Protein AF-A0A2V9LRZ8-F1 (afdb_monomer_lite)

Secondary structure (DSSP, 8-state):
-BSSSS-BGGGSPSSPPHHHHHHHHHHIIIIIIIHHHHHHHH-EEPPPBGGGTBPP-EEPPPTTTHHHHHHHHHHHHHHHHHHH-SS---HHHHHHHHHHHH-GGGG-SSTTHHHHHHHHIIIIIIHHHHHSSPPTTEEE---TTS-SEEEETTTTEEEE-TTTHHHHHHHHHHHHHHHHH-TT-HHHHHHHHHHHHTTT-SS-S-------------------------

Foldseek 3Di:
DDLFLADDPVVDDPPDDLLRLLVSVLRRCCQVFLVVLQCQAAWDWHCASVVVVGHTDTGHHNPPCLLVSLVRLQVLLLVVLQLPDPDDDDSLNSSLSSCCLLCVVQQPPDPCNVLVSCQCCVFRVVCCVPVVHGDPQEDEDCDPVNDQWHADPVSRHIYGHSNSSSVSSNVSSVVLSVCCPPPVNVSSVVSSVVCSVCVVDPDDDDPPPDPPPPDDDDDDDDDDDDDDDD

Radius of gyration: 24.36 Å; chains: 1; bounding box: 61×83×53 Å

Sequence (230 aa):
MWITWKHEDTDFVAPLTFEQKVDVFYEQTLGWQLHIADLVANGGTTFGEFKLGKDGYSVPRIRHSGFAVLHICLSYLELIGSLVTATPQSPTKTFEAGVRAVFPGLLGSSGTSGAVLRRLYDGTRCGLYHEGRTRPGVGLSQPPDRGAIAYDPRNDIIGISPERLPRVLKAHLEQFKQALLNPTNLQIRRRFERRFDSGFTREPPNKALQPSSRAPRKGKPKGRTREARG

Structure (mmCIF, N/CA/C/O backbone):
data_AF-A0A2V9LRZ8-F1
#
_entry.id   AF-A0A2V9LRZ8-F1
#
loop_
_atom_site.group_PDB
_atom_site.id
_atom_site.type_symbol
_atom_site.label_atom_id
_atom_site.label_alt_id
_atom_site.label_comp_id
_atom_site.label_asym_id
_atom_site.label_entity_id
_atom_site.label_seq_id
_atom_site.pdbx_PDB_ins_code
_atom_site.Cartn_x
_atom_site.Cartn_y
_atom_site.Cartn_z
_atom_site.occupancy
_atom_site.B_iso_or_equiv
_atom_site.auth_seq_id
_atom_site.auth_comp_id
_atom_site.auth_asym_id
_atom_site.auth_atom_id
_atom_site.pdbx_PDB_model_num
ATOM 1 N N . MET A 1 1 ? -16.853 13.926 11.192 1.00 87.19 1 MET A N 1
ATOM 2 C CA . MET A 1 1 ? -15.797 13.903 10.148 1.00 87.19 1 MET A CA 1
ATOM 3 C C . MET A 1 1 ? -15.631 12.481 9.629 1.00 87.19 1 MET A C 1
ATOM 5 O O . MET A 1 1 ? -15.620 11.568 10.441 1.00 87.19 1 MET A O 1
ATOM 9 N N . TRP A 1 2 ? -15.477 12.274 8.314 1.00 89.94 2 TRP A N 1
ATOM 10 C CA . TRP A 1 2 ? -15.153 10.945 7.775 1.00 89.94 2 TRP A CA 1
ATOM 11 C C . TRP A 1 2 ? -13.772 10.494 8.246 1.00 89.94 2 TRP A C 1
ATOM 13 O O . TRP A 1 2 ? -12.784 11.201 8.052 1.00 89.94 2 TRP A O 1
ATOM 23 N N . ILE A 1 3 ? -13.711 9.311 8.850 1.00 91.75 3 ILE A N 1
ATOM 24 C CA . ILE A 1 3 ? -12.459 8.693 9.306 1.00 91.75 3 ILE A CA 1
ATOM 25 C C . ILE A 1 3 ? -12.113 7.439 8.507 1.00 91.75 3 ILE A C 1
ATOM 27 O O . ILE A 1 3 ? -10.979 6.986 8.565 1.00 91.75 3 ILE A O 1
ATOM 31 N N . THR A 1 4 ? -13.054 6.900 7.733 1.00 93.38 4 THR A N 1
ATOM 32 C CA . THR A 1 4 ? -12.817 5.910 6.672 1.00 93.38 4 THR A CA 1
ATOM 33 C C . THR A 1 4 ? -13.777 6.203 5.509 1.00 93.38 4 THR A C 1
ATOM 35 O O . THR A 1 4 ? -14.553 7.154 5.586 1.00 93.38 4 THR A O 1
ATOM 38 N N . TRP A 1 5 ? -13.790 5.397 4.443 1.00 90.81 5 TRP A N 1
ATOM 39 C CA . TRP A 1 5 ? -14.816 5.534 3.396 1.00 90.81 5 TRP A CA 1
ATOM 40 C C . TRP A 1 5 ? -16.226 5.122 3.860 1.00 90.81 5 TRP A C 1
ATOM 42 O O . TRP A 1 5 ? -17.199 5.540 3.241 1.00 90.81 5 TRP A O 1
ATOM 52 N N . LYS A 1 6 ? -16.341 4.320 4.934 1.00 90.62 6 LYS A N 1
ATOM 53 C CA . LYS A 1 6 ? -17.623 3.810 5.458 1.00 90.62 6 LYS A CA 1
ATOM 54 C C . LYS A 1 6 ? -18.001 4.336 6.851 1.00 90.62 6 LYS A C 1
ATOM 56 O O . LYS A 1 6 ? -19.130 4.123 7.276 1.00 90.62 6 LYS A O 1
ATOM 61 N N . HIS A 1 7 ? -17.093 5.039 7.538 1.00 91.94 7 HIS A N 1
ATOM 62 C CA . HIS A 1 7 ? -17.287 5.510 8.917 1.00 91.94 7 HIS A CA 1
ATOM 63 C C . HIS A 1 7 ? -16.967 6.990 9.120 1.00 91.94 7 HIS A C 1
ATOM 65 O O . HIS A 1 7 ? -15.986 7.516 8.582 1.00 91.94 7 HIS A O 1
ATOM 71 N N . GLU A 1 8 ? -17.712 7.596 10.029 1.00 91.81 8 GLU A N 1
ATOM 72 C CA . GLU A 1 8 ? -17.468 8.888 10.651 1.00 91.81 8 GLU A CA 1
ATOM 73 C C . GLU A 1 8 ? -16.956 8.711 12.090 1.00 91.81 8 GLU A C 1
ATOM 75 O O . GLU A 1 8 ? -17.109 7.663 12.711 1.00 91.81 8 GLU A O 1
ATOM 80 N N . ASP A 1 9 ? -16.323 9.751 12.624 1.00 87.94 9 ASP A N 1
ATOM 81 C CA . ASP A 1 9 ? -15.871 9.834 14.019 1.00 87.94 9 ASP A CA 1
ATOM 82 C C . ASP A 1 9 ? -16.980 9.573 15.051 1.00 87.94 9 ASP A C 1
ATOM 84 O O . ASP A 1 9 ? -16.704 9.019 16.111 1.00 87.94 9 ASP A O 1
ATOM 88 N N . THR A 1 10 ? -18.225 9.921 14.731 1.00 91.44 10 THR A N 1
ATOM 89 C CA . THR A 1 10 ? -19.412 9.682 15.563 1.00 91.44 10 THR A CA 1
ATOM 90 C C . THR A 1 10 ? -19.875 8.225 15.594 1.00 91.44 10 THR A C 1
ATOM 92 O O . THR A 1 10 ? -20.672 7.877 16.464 1.00 91.44 10 THR A O 1
ATOM 95 N N . ASP A 1 11 ? -19.380 7.363 14.699 1.00 90.19 11 ASP A N 1
ATOM 96 C CA . ASP A 1 11 ? -19.749 5.940 14.677 1.00 90.19 11 ASP A CA 1
ATOM 97 C C . ASP A 1 11 ? -19.065 5.135 15.794 1.00 90.19 11 ASP A C 1
ATOM 99 O O . ASP A 1 11 ? -19.405 3.973 16.026 1.00 90.19 11 ASP A O 1
ATOM 103 N N . PHE A 1 12 ? -18.104 5.739 16.501 1.00 92.19 12 PHE A N 1
ATOM 104 C CA . PHE A 1 12 ? -17.358 5.084 17.565 1.00 92.19 12 PHE A CA 1
ATOM 105 C C . PHE A 1 12 ? -17.388 5.878 18.870 1.00 92.19 12 PHE A C 1
ATOM 107 O O . PHE A 1 12 ? -17.265 7.100 18.893 1.00 92.19 12 PHE A O 1
ATOM 114 N N . VAL A 1 13 ? -17.460 5.155 19.987 1.00 92.00 13 VAL A N 1
ATOM 115 C CA . VAL A 1 13 ? -17.252 5.719 21.325 1.00 92.00 13 VAL A CA 1
ATOM 116 C C . VAL A 1 13 ? -15.790 5.512 21.711 1.00 92.00 13 VAL A C 1
ATOM 118 O O . VAL A 1 13 ? -15.289 4.391 21.674 1.00 92.00 13 VAL A O 1
ATOM 121 N N . ALA A 1 14 ? -15.093 6.590 22.065 1.00 88.25 14 ALA A N 1
ATOM 122 C CA . ALA A 1 14 ? -13.694 6.520 22.473 1.00 88.25 14 ALA A CA 1
ATOM 123 C C . ALA A 1 14 ? -13.531 5.961 23.909 1.00 88.25 14 ALA A C 1
ATOM 125 O O . ALA A 1 14 ? -14.362 6.262 24.769 1.00 88.25 14 ALA A O 1
ATOM 126 N N . PRO A 1 15 ? -12.431 5.235 24.208 1.00 92.50 15 PRO A N 1
ATOM 127 C CA . PRO A 1 15 ? -11.377 4.812 23.281 1.00 92.50 15 PRO A CA 1
ATOM 128 C C . PRO A 1 15 ? -11.805 3.620 22.406 1.00 92.50 15 PRO A C 1
ATOM 130 O O . PRO A 1 15 ? -12.555 2.757 22.850 1.00 92.50 15 PRO A O 1
ATOM 133 N N . LEU A 1 16 ? -11.273 3.550 21.178 1.00 94.88 16 LEU A N 1
ATOM 134 C CA . LEU A 1 16 ? -11.529 2.423 20.273 1.00 94.88 16 LEU A CA 1
ATOM 135 C C . LEU A 1 16 ? -11.004 1.107 20.858 1.00 94.88 16 LEU A C 1
ATOM 137 O O . LEU A 1 16 ? -9.879 1.052 21.367 1.00 94.88 16 LEU A O 1
ATOM 141 N N . THR A 1 17 ? -11.771 0.029 20.691 1.00 96.38 17 THR A N 1
ATOM 142 C CA . THR A 1 17 ? -11.269 -1.333 20.911 1.00 96.38 17 THR A CA 1
ATOM 143 C C . THR A 1 17 ? -10.192 -1.680 19.883 1.00 96.38 17 THR A C 1
ATOM 145 O O . THR A 1 17 ? -10.095 -1.056 18.824 1.00 96.38 17 THR A O 1
ATOM 148 N N . PHE A 1 18 ? -9.377 -2.701 20.161 1.00 96.94 18 PHE A N 1
ATOM 149 C CA . PHE A 1 18 ? -8.352 -3.144 19.216 1.00 96.94 18 PHE A CA 1
ATOM 150 C C . PHE A 1 18 ? -8.961 -3.499 17.851 1.00 96.94 18 PHE A C 1
ATOM 152 O O . PHE A 1 18 ? -8.470 -3.062 16.814 1.00 96.94 18 PHE A O 1
ATOM 159 N N . GLU A 1 19 ? -10.064 -4.242 17.847 1.00 97.88 19 GLU A N 1
ATOM 160 C CA . GLU A 1 19 ? -10.766 -4.671 16.640 1.00 97.88 19 GLU A CA 1
ATOM 161 C C . GLU A 1 19 ? -11.304 -3.470 15.847 1.00 97.88 19 GLU A C 1
ATOM 163 O O . GLU A 1 19 ? -11.181 -3.445 14.623 1.00 97.88 19 GLU A O 1
ATOM 168 N N . GLN A 1 20 ? -11.803 -2.432 16.528 1.00 97.06 20 GLN A N 1
ATOM 169 C CA . GLN A 1 20 ? -12.209 -1.178 15.886 1.00 97.06 20 GLN A CA 1
ATOM 170 C C . GLN A 1 20 ? -11.015 -0.428 15.283 1.00 97.06 20 GLN A C 1
ATOM 172 O O . GLN A 1 20 ? -11.117 0.065 14.161 1.00 97.06 20 GLN A O 1
ATOM 177 N N . LYS A 1 21 ? -9.860 -0.380 15.965 1.00 97.38 21 LYS A N 1
ATOM 178 C CA . LYS A 1 21 ? -8.625 0.198 15.397 1.00 97.38 21 LYS A CA 1
ATOM 179 C C . LYS A 1 21 ? -8.212 -0.541 14.121 1.00 97.38 21 LYS A C 1
ATOM 181 O O . LYS A 1 21 ? -7.861 0.100 13.131 1.00 97.38 21 LYS A O 1
ATOM 186 N N . VAL A 1 22 ? -8.269 -1.878 14.129 1.00 98.12 22 VAL A N 1
ATOM 187 C CA . VAL A 1 22 ? -7.967 -2.710 12.950 1.00 98.12 22 VAL A CA 1
ATOM 188 C C . VAL A 1 22 ? -8.924 -2.401 11.805 1.00 98.12 22 VAL A C 1
ATOM 190 O O . VAL A 1 22 ? -8.461 -2.233 10.677 1.00 98.12 22 VAL A O 1
ATOM 193 N N . ASP A 1 23 ? -10.227 -2.299 12.075 1.00 97.38 23 ASP A N 1
ATOM 194 C CA . ASP A 1 23 ? -11.212 -1.989 11.037 1.00 97.38 23 ASP A CA 1
ATOM 195 C C . ASP A 1 23 ? -10.996 -0.583 10.464 1.00 97.38 23 ASP A C 1
ATOM 197 O O . ASP A 1 23 ? -10.902 -0.429 9.251 1.00 97.38 23 ASP A O 1
ATOM 201 N N . VAL A 1 24 ? -10.785 0.433 11.310 1.00 96.75 24 VAL A N 1
ATOM 202 C CA . VAL A 1 24 ? -10.478 1.799 10.852 1.00 96.75 24 VAL A CA 1
ATOM 203 C C . VAL A 1 24 ? -9.233 1.821 9.964 1.00 96.75 24 VAL A C 1
ATOM 205 O O . VAL A 1 24 ? -9.288 2.347 8.854 1.00 96.75 24 VAL A O 1
ATOM 208 N N . PHE A 1 25 ? -8.130 1.209 10.406 1.00 97.31 25 PHE A N 1
ATOM 209 C CA . PHE A 1 25 ? -6.901 1.119 9.613 1.00 97.31 25 PHE A CA 1
ATOM 210 C C . PHE A 1 25 ? -7.133 0.437 8.262 1.00 97.31 25 PHE A C 1
ATOM 212 O O . PHE A 1 25 ? -6.678 0.924 7.221 1.00 97.31 25 PHE A O 1
ATOM 219 N N . TYR A 1 26 ? -7.819 -0.705 8.282 1.00 98.12 26 TYR A N 1
ATOM 220 C CA . TYR A 1 26 ? -8.070 -1.493 7.089 1.00 98.12 26 TYR A CA 1
ATOM 221 C C . TYR A 1 26 ? -8.913 -0.703 6.088 1.00 98.12 26 TYR A C 1
ATOM 223 O O . TYR A 1 26 ? -8.531 -0.603 4.925 1.00 98.12 26 TYR A O 1
ATOM 231 N N . GLU A 1 27 ? -9.996 -0.072 6.537 1.00 97.00 27 GLU A N 1
ATOM 232 C CA . GLU A 1 27 ? -10.895 0.657 5.648 1.00 97.00 27 GLU A CA 1
ATOM 233 C C . GLU A 1 27 ? -10.278 1.955 5.123 1.00 97.00 27 GLU A C 1
ATOM 235 O O . GLU A 1 27 ? -10.480 2.291 3.958 1.00 97.00 27 GLU A O 1
ATOM 240 N N . GLN A 1 28 ? -9.464 2.661 5.914 1.00 96.06 28 GLN A N 1
ATOM 241 C CA . GLN A 1 28 ? -8.666 3.781 5.399 1.00 96.06 28 GLN A CA 1
ATOM 242 C C . GLN A 1 28 ? -7.730 3.317 4.280 1.00 96.06 28 GLN A C 1
ATOM 244 O O . GLN A 1 28 ? -7.728 3.873 3.182 1.00 96.06 28 GLN A O 1
ATOM 249 N N . THR A 1 29 ? -6.953 2.267 4.547 1.00 97.56 29 THR A N 1
ATOM 250 C CA . THR A 1 29 ? -5.929 1.784 3.616 1.00 97.56 29 THR A CA 1
ATOM 251 C C . THR A 1 29 ? -6.551 1.186 2.353 1.00 97.56 29 THR A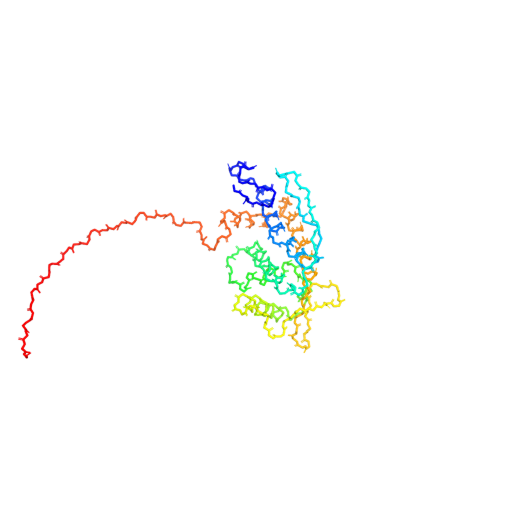 C 1
ATOM 253 O O . THR A 1 29 ? -6.055 1.385 1.243 1.00 97.56 29 THR A O 1
ATOM 256 N N . LEU A 1 30 ? -7.670 0.476 2.486 1.00 98.00 30 LEU A N 1
ATOM 257 C CA . LEU A 1 30 ? -8.396 -0.063 1.349 1.00 98.00 30 LEU A CA 1
ATOM 258 C C . LEU A 1 30 ? -9.090 1.055 0.567 1.00 98.00 30 LEU A C 1
ATOM 260 O O . LEU A 1 30 ? -8.784 1.250 -0.606 1.00 98.00 30 LEU A O 1
ATOM 264 N N . GLY A 1 31 ? -10.016 1.783 1.190 1.00 95.62 31 GLY A N 1
ATOM 265 C CA . GLY A 1 31 ? -10.935 2.667 0.474 1.00 95.62 31 GLY A CA 1
ATOM 266 C C . GLY A 1 31 ? -10.337 3.982 0.014 1.00 95.62 31 GLY A C 1
ATOM 267 O O . GLY A 1 31 ? -10.725 4.469 -1.042 1.00 95.62 31 GLY A O 1
ATOM 268 N N . TRP A 1 32 ? -9.375 4.546 0.744 1.00 95.31 32 TRP A N 1
ATOM 269 C CA . TRP A 1 32 ? -8.773 5.829 0.363 1.00 95.31 32 TRP A CA 1
ATOM 270 C C . TRP A 1 32 ? -7.495 5.685 -0.457 1.00 95.31 32 TRP A C 1
ATOM 272 O O . TRP A 1 32 ? -7.056 6.652 -1.075 1.00 95.31 32 TRP A O 1
ATOM 282 N N . GLN A 1 33 ? -6.900 4.491 -0.488 1.00 97.38 33 GLN A N 1
ATOM 283 C CA . GLN A 1 33 ? -5.614 4.274 -1.141 1.00 97.38 33 GLN A CA 1
ATOM 284 C C . GLN A 1 33 ? -5.668 3.131 -2.157 1.00 97.38 33 GLN A C 1
ATOM 286 O O . GLN A 1 33 ? -5.623 3.377 -3.363 1.00 97.38 33 GLN A O 1
ATOM 291 N N . LEU A 1 34 ? -5.750 1.875 -1.710 1.00 98.50 34 LEU A N 1
ATOM 292 C CA . LEU A 1 34 ? -5.512 0.732 -2.599 1.00 98.50 34 LEU A CA 1
ATOM 293 C C . LEU A 1 34 ? -6.656 0.463 -3.582 1.00 98.50 34 LEU A C 1
ATOM 295 O O . LEU A 1 34 ? -6.403 0.089 -4.726 1.00 98.50 34 LEU A O 1
ATOM 299 N N . HIS A 1 35 ? -7.907 0.664 -3.169 1.00 98.19 35 HIS A N 1
ATOM 300 C CA . HIS A 1 35 ? -9.057 0.547 -4.059 1.00 98.19 35 HIS A CA 1
ATOM 301 C C . HIS A 1 35 ? -9.033 1.643 -5.125 1.00 98.19 35 HIS A C 1
ATOM 303 O O . HIS A 1 35 ? -9.217 1.341 -6.299 1.00 98.19 35 HIS A O 1
ATOM 309 N N . ILE A 1 36 ? -8.695 2.881 -4.749 1.00 97.94 36 ILE A N 1
ATOM 310 C CA . ILE A 1 36 ? -8.526 3.987 -5.699 1.00 97.94 36 ILE A CA 1
ATOM 311 C C . ILE A 1 36 ? -7.415 3.679 -6.706 1.00 97.94 36 ILE A C 1
ATOM 313 O O . ILE A 1 36 ? -7.624 3.835 -7.906 1.00 97.94 36 ILE A O 1
ATOM 317 N N . ALA A 1 37 ? -6.261 3.180 -6.251 1.00 98.38 37 ALA A N 1
ATOM 318 C CA . ALA A 1 37 ? -5.176 2.774 -7.144 1.00 98.38 37 ALA A CA 1
ATOM 319 C C . ALA A 1 37 ? -5.620 1.699 -8.154 1.00 98.38 37 ALA A C 1
ATOM 321 O O . ALA A 1 37 ? -5.280 1.779 -9.334 1.00 98.38 37 ALA A O 1
ATOM 322 N N . ASP A 1 38 ? -6.404 0.718 -7.699 1.00 98.56 38 ASP A N 1
ATOM 323 C CA . ASP A 1 38 ? -6.952 -0.351 -8.537 1.00 98.56 38 ASP A CA 1
ATOM 324 C C . ASP A 1 38 ? -7.947 0.198 -9.570 1.00 98.56 38 ASP A C 1
ATOM 326 O O . ASP A 1 38 ? -7.814 -0.101 -10.751 1.00 98.56 38 ASP A O 1
ATOM 330 N N . LEU A 1 39 ? -8.871 1.080 -9.171 1.00 98.38 39 LEU A N 1
ATOM 331 C CA . LEU A 1 39 ? -9.813 1.733 -10.090 1.00 98.38 39 LEU A CA 1
ATOM 332 C C . LEU A 1 39 ? -9.100 2.606 -11.130 1.00 98.38 39 LEU A C 1
ATOM 334 O O . LEU A 1 39 ? -9.434 2.568 -12.312 1.00 98.38 39 LEU A O 1
ATOM 338 N N . VAL A 1 40 ? -8.081 3.363 -10.723 1.00 98.38 40 VAL A N 1
ATOM 339 C CA . VAL A 1 40 ? -7.295 4.206 -11.634 1.00 98.38 40 VAL A CA 1
ATOM 340 C C . VAL A 1 40 ? -6.558 3.357 -12.679 1.00 98.38 40 VAL A C 1
ATOM 342 O O . VAL A 1 40 ? -6.514 3.734 -13.855 1.00 98.38 40 VAL A O 1
ATOM 345 N N . ALA A 1 41 ? -6.006 2.208 -12.275 1.00 98.25 41 ALA A N 1
ATOM 346 C CA . ALA A 1 41 ? -5.266 1.307 -13.159 1.00 98.25 41 ALA A CA 1
ATOM 347 C C . ALA A 1 41 ? -6.181 0.449 -14.050 1.00 98.25 41 ALA A C 1
ATOM 349 O O . ALA A 1 41 ? -5.924 0.268 -15.242 1.00 98.25 41 ALA A O 1
ATOM 350 N N . ASN A 1 42 ? -7.246 -0.098 -13.465 1.00 98.38 42 ASN A N 1
ATOM 351 C CA . ASN A 1 42 ? -8.023 -1.198 -14.031 1.00 98.38 42 ASN A CA 1
ATOM 352 C C . ASN A 1 42 ? -9.482 -0.841 -14.330 1.00 98.38 42 ASN A C 1
ATOM 354 O O . ASN A 1 42 ? -10.141 -1.589 -15.052 1.00 98.38 42 ASN A O 1
ATOM 358 N N . GLY A 1 43 ? -9.980 0.293 -13.838 1.00 98.12 43 GLY A N 1
ATOM 359 C CA . GLY A 1 43 ? -11.414 0.552 -13.762 1.00 98.12 43 GLY A CA 1
ATOM 360 C C . GLY A 1 43 ? -12.093 -0.410 -12.786 1.00 98.12 43 GLY A C 1
ATOM 361 O O . GLY A 1 43 ? -11.434 -1.119 -12.023 1.00 98.12 43 GLY A O 1
ATOM 362 N N . GLY A 1 44 ? -13.419 -0.450 -12.818 1.00 97.25 44 GLY A N 1
ATOM 363 C CA . GLY A 1 44 ? -14.226 -1.338 -11.983 1.00 97.25 44 GLY A CA 1
ATOM 364 C C . GLY A 1 44 ? -15.384 -0.591 -11.344 1.00 97.25 44 GLY A C 1
ATOM 365 O O . GLY A 1 44 ? -15.832 0.415 -11.881 1.00 97.25 44 GLY A O 1
ATOM 366 N N . THR A 1 45 ? -15.850 -1.070 -10.198 1.00 97.06 45 THR A N 1
ATOM 367 C CA . THR A 1 45 ? -16.960 -0.456 -9.460 1.00 97.06 45 THR A CA 1
ATOM 368 C C . THR A 1 45 ? -16.428 0.181 -8.186 1.00 97.06 45 THR A C 1
ATOM 370 O O . THR A 1 45 ? -15.662 -0.460 -7.464 1.00 97.06 45 THR A O 1
ATOM 373 N N . THR A 1 46 ? -16.815 1.426 -7.915 1.00 96.00 46 THR A N 1
ATOM 374 C CA . THR A 1 46 ? -16.513 2.088 -6.642 1.00 96.00 46 THR A CA 1
ATOM 375 C C . THR A 1 46 ? -17.210 1.381 -5.484 1.00 96.00 46 THR A C 1
ATOM 377 O O . THR A 1 46 ? -18.183 0.650 -5.671 1.00 96.00 46 THR A O 1
ATOM 380 N N . PHE A 1 47 ? -16.773 1.651 -4.258 1.00 94.06 47 PHE A N 1
ATOM 381 C CA . PHE A 1 47 ? -17.622 1.387 -3.103 1.00 94.06 47 PHE A CA 1
ATOM 382 C C . PHE A 1 47 ? -18.885 2.258 -3.141 1.00 94.06 47 PHE A C 1
ATOM 384 O O . PHE A 1 47 ? -18.883 3.344 -3.730 1.00 94.06 47 PHE A O 1
ATOM 391 N N . GLY A 1 48 ? -19.963 1.757 -2.537 1.00 87.06 48 GLY A N 1
ATOM 392 C CA . GLY A 1 48 ? -21.180 2.534 -2.324 1.00 87.06 48 GLY A CA 1
ATOM 393 C C . GLY A 1 48 ? -21.004 3.558 -1.203 1.00 87.06 48 GLY A C 1
ATOM 394 O O . GLY A 1 48 ? -20.233 3.347 -0.264 1.00 87.06 48 GLY A O 1
ATOM 395 N N . GLU A 1 49 ? -21.744 4.660 -1.272 1.00 82.00 49 GLU A N 1
ATOM 396 C CA . GLU A 1 49 ? -21.807 5.650 -0.195 1.00 82.00 49 GLU A CA 1
ATOM 397 C C . GLU A 1 49 ? -22.829 5.167 0.841 1.00 82.00 49 GLU A C 1
ATOM 399 O O . GLU A 1 49 ? -23.979 5.605 0.842 1.00 82.00 49 GLU A O 1
ATOM 404 N N . PHE A 1 50 ? -22.422 4.230 1.708 1.00 73.06 50 PHE A N 1
ATOM 405 C CA . PHE A 1 50 ? -23.325 3.496 2.609 1.00 73.06 50 PHE A CA 1
ATOM 406 C C . PHE A 1 50 ? -24.267 4.407 3.415 1.00 73.06 50 PHE A C 1
ATOM 408 O O . PHE A 1 50 ? -25.467 4.155 3.469 1.00 73.06 50 PHE A O 1
ATOM 415 N N . LYS A 1 51 ? -23.761 5.517 3.974 1.00 77.00 51 LYS A N 1
ATOM 416 C CA . LYS A 1 51 ? -24.589 6.467 4.745 1.00 77.00 51 LYS A CA 1
ATOM 417 C C . LYS A 1 51 ? -25.584 7.263 3.899 1.00 77.00 51 LYS A C 1
ATOM 419 O O . LYS A 1 51 ? -26.563 7.774 4.429 1.00 77.00 51 LYS A O 1
ATOM 424 N N . LEU A 1 52 ? -25.335 7.378 2.598 1.00 78.75 52 LEU A N 1
ATOM 425 C CA . LEU A 1 52 ? -26.217 8.049 1.644 1.00 78.75 52 LEU A CA 1
ATOM 426 C C . LEU A 1 52 ? -27.114 7.054 0.895 1.00 78.75 52 LEU A C 1
ATOM 428 O O . LEU A 1 52 ? -27.872 7.470 0.022 1.00 78.75 52 LEU A O 1
ATOM 432 N N . GLY A 1 53 ? -27.022 5.756 1.215 1.00 84.00 53 GLY A N 1
ATOM 433 C CA . GLY A 1 53 ? -27.794 4.698 0.568 1.00 84.00 53 GLY A CA 1
ATOM 434 C C . GLY A 1 53 ? -27.528 4.579 -0.933 1.00 84.00 53 GLY A C 1
ATOM 435 O O . GLY A 1 53 ? -28.407 4.128 -1.661 1.00 84.00 53 GLY A O 1
ATOM 436 N N . LYS A 1 54 ? -26.358 5.025 -1.413 1.00 87.25 54 LYS A N 1
ATOM 437 C CA . LYS A 1 54 ? -26.016 4.951 -2.836 1.00 87.25 54 LYS A CA 1
ATOM 438 C C . LYS A 1 54 ? -25.152 3.743 -3.124 1.00 87.25 54 LYS A C 1
ATOM 440 O O . LYS A 1 54 ? -24.121 3.540 -2.480 1.00 87.25 54 LYS A O 1
ATOM 445 N N . ASP A 1 55 ? -25.537 3.011 -4.155 1.00 92.50 55 ASP A N 1
ATOM 446 C CA . ASP A 1 55 ? -24.724 1.937 -4.697 1.00 92.50 55 ASP A CA 1
ATOM 447 C C . ASP A 1 55 ? -23.429 2.470 -5.320 1.00 92.50 55 ASP A C 1
ATOM 449 O O . ASP A 1 55 ? -23.310 3.639 -5.705 1.00 92.50 55 ASP A O 1
ATOM 453 N N . GLY A 1 56 ? -22.439 1.586 -5.417 1.00 93.56 56 GLY A N 1
ATOM 454 C CA . GLY A 1 56 ? -21.222 1.863 -6.167 1.00 93.56 56 GLY A CA 1
ATOM 455 C C . GLY A 1 56 ? -21.517 2.034 -7.656 1.00 93.56 56 GLY A C 1
ATOM 456 O O . GLY A 1 56 ? -22.440 1.423 -8.196 1.00 93.56 56 GLY A O 1
ATOM 457 N N . TYR A 1 57 ? -20.709 2.834 -8.345 1.00 94.31 57 TYR A N 1
ATOM 458 C CA . TYR A 1 57 ? -20.852 3.067 -9.780 1.00 94.31 57 TYR A CA 1
ATOM 459 C C . TYR A 1 57 ? -19.615 2.605 -10.547 1.00 94.31 57 TYR A C 1
ATOM 461 O O . TYR A 1 57 ? -18.512 2.503 -10.008 1.00 94.31 57 TYR A O 1
ATOM 469 N N . SER A 1 58 ? -19.809 2.292 -11.828 1.00 97.19 58 SER A N 1
ATOM 470 C CA . SER A 1 58 ? -18.725 1.848 -12.701 1.00 97.19 58 SER A CA 1
ATOM 471 C C . SER A 1 58 ? -17.845 3.025 -13.114 1.00 97.19 58 SER A C 1
ATOM 473 O O . SER A 1 58 ? -18.340 4.050 -13.579 1.00 97.19 58 SER A O 1
ATOM 475 N N . VAL A 1 59 ? -16.531 2.841 -13.040 1.00 97.25 59 VAL A N 1
ATOM 476 C CA . VAL A 1 59 ? -15.521 3.782 -13.524 1.00 97.25 59 VAL A CA 1
ATOM 477 C C . VAL A 1 59 ? -14.623 3.107 -14.563 1.00 97.25 59 VAL A C 1
ATOM 479 O O . VAL A 1 59 ? -14.141 1.989 -14.343 1.00 97.25 59 VAL A O 1
ATOM 482 N N . PRO A 1 60 ? -14.385 3.743 -15.724 1.00 97.69 60 PRO A N 1
ATOM 483 C CA . PRO A 1 60 ? -13.432 3.226 -16.692 1.00 97.69 60 PRO A CA 1
ATOM 484 C C . PRO A 1 60 ? -12.003 3.398 -16.170 1.00 97.69 60 PRO A C 1
ATOM 486 O O . PRO A 1 60 ? -11.700 4.338 -15.435 1.00 97.69 60 PRO A O 1
ATOM 489 N N . ARG A 1 61 ? -11.093 2.525 -16.612 1.00 97.44 61 ARG A N 1
ATOM 490 C CA . ARG A 1 61 ? -9.661 2.719 -16.353 1.00 97.44 61 ARG A CA 1
ATOM 491 C C . ARG A 1 61 ? -9.168 4.028 -16.964 1.00 97.44 61 ARG A C 1
ATOM 493 O O . ARG A 1 61 ? -9.563 4.388 -18.077 1.00 97.44 61 ARG A O 1
ATOM 500 N N . ILE A 1 62 ? -8.209 4.666 -16.303 1.00 97.94 62 ILE A N 1
ATOM 501 C CA . ILE A 1 62 ? -7.537 5.849 -16.840 1.00 97.94 62 ILE A CA 1
ATOM 502 C C . ILE A 1 62 ? -6.299 5.383 -17.607 1.00 97.94 62 ILE A C 1
ATOM 504 O O . ILE A 1 62 ? -5.378 4.801 -17.037 1.00 97.94 62 ILE A O 1
ATOM 508 N N . ARG A 1 63 ? -6.258 5.612 -18.924 1.00 96.50 63 ARG A N 1
ATOM 509 C CA . ARG A 1 63 ? -5.077 5.261 -19.732 1.00 96.50 63 ARG A CA 1
ATOM 510 C C . ARG A 1 63 ? -3.866 6.087 -19.292 1.00 96.50 63 ARG A C 1
ATOM 512 O O . ARG A 1 63 ? -4.004 7.255 -18.954 1.00 96.50 63 ARG A O 1
ATOM 519 N N . HIS A 1 64 ? -2.682 5.475 -19.336 1.00 95.88 64 HIS A N 1
ATOM 520 C CA . HIS A 1 64 ? -1.402 6.100 -18.962 1.00 95.88 64 HIS A CA 1
ATOM 521 C C . HIS A 1 64 ? -1.287 6.531 -17.488 1.00 95.88 64 HIS A C 1
ATOM 523 O O . HIS A 1 64 ? -0.356 7.242 -17.123 1.00 95.88 64 HIS A O 1
ATOM 529 N N . SER A 1 65 ? -2.166 6.041 -16.611 1.00 96.56 65 SER A N 1
ATOM 530 C CA . SER A 1 65 ? -2.163 6.368 -15.181 1.00 96.56 65 SER A CA 1
ATOM 531 C C . SER A 1 65 ? -1.067 5.668 -14.367 1.00 96.56 65 SER A C 1
ATOM 533 O O . SER A 1 65 ? -0.962 5.887 -13.162 1.00 96.56 65 SER A O 1
ATOM 535 N N . GLY A 1 66 ? -0.227 4.841 -14.998 1.00 95.38 66 GLY A N 1
ATOM 536 C CA . GLY A 1 66 ? 0.673 3.924 -14.300 1.00 95.38 66 GLY A CA 1
ATOM 537 C C . GLY A 1 66 ? 1.590 4.585 -13.268 1.00 95.38 66 GLY A C 1
ATOM 538 O O . GLY A 1 66 ? 1.721 4.069 -12.163 1.00 95.38 66 GLY A O 1
ATOM 539 N N . PHE A 1 67 ? 2.163 5.756 -13.561 1.00 94.00 67 PHE A N 1
ATOM 540 C CA . PHE A 1 67 ? 2.993 6.472 -12.584 1.00 94.00 67 PHE A CA 1
ATOM 541 C C . PHE A 1 67 ? 2.187 7.029 -11.403 1.00 94.00 67 PHE A C 1
ATOM 543 O O . PHE A 1 67 ? 2.649 6.943 -10.267 1.00 94.00 67 PHE A O 1
ATOM 550 N N . ALA A 1 68 ? 0.968 7.526 -11.637 1.00 94.62 68 ALA A N 1
ATOM 551 C CA . ALA A 1 68 ? 0.074 7.948 -10.558 1.00 94.62 68 ALA A CA 1
ATOM 552 C C . ALA A 1 68 ? -0.286 6.763 -9.647 1.00 94.62 68 ALA A C 1
ATOM 554 O O . ALA A 1 68 ? -0.255 6.878 -8.423 1.00 94.62 68 ALA A O 1
ATOM 555 N N . VAL A 1 69 ? -0.528 5.589 -10.236 1.00 96.88 69 VAL A N 1
ATOM 556 C CA . VAL A 1 69 ? -0.758 4.347 -9.486 1.00 96.88 69 VAL A CA 1
ATOM 557 C C . VAL A 1 69 ? 0.460 3.982 -8.635 1.00 96.88 69 VAL A C 1
ATOM 559 O O . VAL A 1 69 ? 0.290 3.622 -7.470 1.00 96.88 69 VAL A O 1
ATOM 562 N N . LEU A 1 70 ? 1.686 4.126 -9.157 1.00 95.38 70 LEU A N 1
ATOM 563 C CA . LEU A 1 70 ? 2.903 3.901 -8.367 1.00 95.38 70 LEU A CA 1
ATOM 564 C C . LEU A 1 70 ? 3.002 4.859 -7.175 1.00 95.38 70 LEU A C 1
ATOM 566 O O . LEU A 1 70 ? 3.295 4.403 -6.073 1.00 95.38 70 LEU A O 1
ATOM 570 N N . HIS A 1 71 ? 2.715 6.151 -7.354 1.00 92.06 71 HIS A N 1
ATOM 571 C CA . HIS A 1 71 ? 2.701 7.114 -6.246 1.00 92.06 71 HIS A CA 1
ATOM 572 C C . HIS A 1 71 ? 1.761 6.691 -5.111 1.00 92.06 71 HIS A C 1
ATOM 574 O O . HIS A 1 71 ? 2.128 6.793 -3.940 1.00 92.06 71 HIS A O 1
ATOM 580 N N . ILE A 1 72 ? 0.568 6.197 -5.451 1.00 95.19 72 ILE A N 1
ATOM 581 C CA . ILE A 1 72 ? -0.414 5.738 -4.463 1.00 95.19 72 ILE A CA 1
ATOM 582 C C . ILE A 1 72 ? 0.045 4.425 -3.813 1.00 95.19 72 ILE A C 1
ATOM 584 O O . ILE A 1 72 ? -0.059 4.259 -2.601 1.00 95.19 72 ILE A O 1
ATOM 588 N N . CYS A 1 73 ? 0.565 3.482 -4.600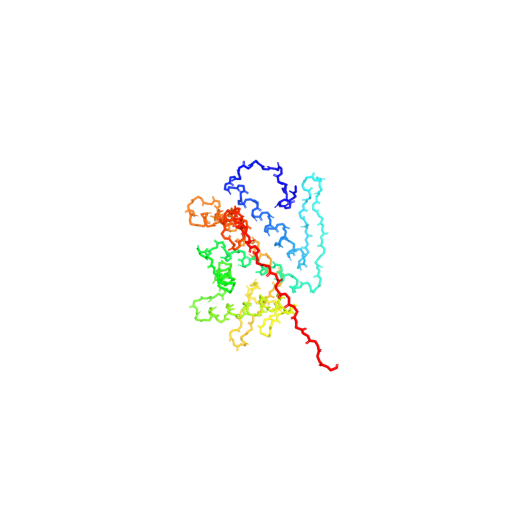 1.00 96.81 73 CYS A N 1
ATOM 589 C CA . CYS A 1 73 ? 0.922 2.149 -4.116 1.00 96.81 73 CYS A CA 1
ATOM 590 C C . CYS A 1 73 ? 2.201 2.129 -3.270 1.00 96.81 73 CYS A C 1
ATOM 592 O O . CYS A 1 73 ? 2.311 1.334 -2.343 1.00 96.81 73 CYS A O 1
ATOM 594 N N . LEU A 1 74 ? 3.194 2.969 -3.562 1.00 93.06 74 LEU A N 1
ATOM 595 C CA . LEU A 1 74 ? 4.487 2.899 -2.873 1.00 93.06 74 LEU A CA 1
ATOM 596 C C . LEU A 1 74 ? 4.434 3.438 -1.441 1.00 93.06 74 LEU A C 1
ATOM 598 O O . LEU A 1 74 ? 5.184 2.952 -0.594 1.00 93.06 74 LEU A O 1
ATOM 602 N N . SER A 1 75 ? 3.522 4.364 -1.131 1.00 93.19 75 SER A N 1
ATOM 603 C CA . SER A 1 75 ? 3.302 4.802 0.254 1.00 93.19 75 SER A CA 1
ATOM 604 C C . SER A 1 75 ? 2.762 3.679 1.146 1.00 93.19 75 SER A C 1
ATOM 606 O O . SER A 1 75 ? 3.049 3.665 2.341 1.00 93.19 75 SER A O 1
ATOM 608 N N . TYR A 1 76 ? 2.059 2.687 0.583 1.00 96.88 76 TYR A N 1
ATOM 609 C CA . TYR A 1 76 ? 1.627 1.494 1.321 1.00 96.88 76 TYR A CA 1
ATOM 610 C C . TYR A 1 76 ? 2.820 0.681 1.839 1.00 96.88 76 TYR A C 1
ATOM 612 O O . TYR A 1 76 ? 2.791 0.176 2.959 1.00 96.88 76 TYR A O 1
ATOM 620 N N . LEU A 1 77 ? 3.902 0.586 1.059 1.00 96.00 77 LEU A N 1
ATOM 621 C CA . LEU A 1 77 ? 5.108 -0.124 1.489 1.00 96.00 77 LEU A CA 1
ATOM 622 C C . LEU A 1 77 ? 5.765 0.585 2.676 1.00 96.00 77 LEU A C 1
ATOM 624 O O . LEU A 1 77 ? 6.142 -0.072 3.641 1.00 96.00 77 LEU A O 1
ATOM 628 N N . GLU A 1 78 ? 5.837 1.919 2.672 1.00 92.12 78 GLU A N 1
ATOM 629 C CA . GLU A 1 78 ? 6.315 2.661 3.848 1.00 92.12 78 GLU A CA 1
ATOM 630 C C . GLU A 1 78 ? 5.395 2.468 5.068 1.00 92.12 78 GLU A C 1
ATOM 632 O O . GLU A 1 78 ? 5.889 2.277 6.184 1.00 92.12 78 GLU A O 1
ATOM 637 N N . LEU A 1 79 ? 4.072 2.464 4.863 1.00 94.12 79 LEU A N 1
ATOM 638 C CA . LEU A 1 79 ? 3.082 2.220 5.916 1.00 94.12 79 LEU A CA 1
ATOM 639 C C . LEU A 1 79 ? 3.288 0.849 6.573 1.00 94.12 79 LEU A C 1
ATOM 641 O O . LEU A 1 79 ? 3.496 0.785 7.788 1.00 94.12 79 LEU A O 1
ATOM 645 N N . ILE A 1 80 ? 3.305 -0.227 5.779 1.00 96.44 80 ILE A N 1
ATOM 646 C CA . ILE A 1 80 ? 3.552 -1.593 6.263 1.00 96.44 80 ILE A CA 1
ATOM 647 C C . ILE A 1 80 ? 4.919 -1.691 6.927 1.00 96.44 80 ILE A C 1
ATOM 649 O O . ILE A 1 80 ? 5.018 -2.224 8.030 1.00 96.44 80 ILE A O 1
ATOM 653 N N . GLY A 1 81 ? 5.953 -1.116 6.312 1.00 94.88 81 GLY A N 1
ATOM 654 C CA . GLY A 1 81 ? 7.288 -1.027 6.889 1.00 94.88 81 GLY A CA 1
ATOM 655 C C . GLY A 1 81 ? 7.262 -0.491 8.316 1.00 94.88 81 GLY A C 1
ATOM 656 O O . GLY A 1 81 ? 7.787 -1.126 9.226 1.00 94.88 81 GLY A O 1
ATOM 657 N N . SER A 1 82 ? 6.558 0.623 8.534 1.00 92.12 82 SER A N 1
ATOM 658 C CA . SER A 1 82 ? 6.450 1.249 9.856 1.00 92.12 82 SER A CA 1
ATOM 659 C C . SER A 1 82 ? 5.721 0.391 10.897 1.00 92.12 82 SER A C 1
ATOM 661 O O . SER A 1 82 ? 5.960 0.556 12.092 1.00 92.12 82 SER A O 1
ATOM 663 N N . LEU A 1 83 ? 4.854 -0.524 10.454 1.00 93.81 83 LEU A N 1
ATOM 664 C CA . LEU A 1 83 ? 4.078 -1.421 11.311 1.00 93.81 83 LEU A CA 1
ATOM 665 C C . LEU A 1 83 ? 4.835 -2.707 11.656 1.00 93.81 83 LEU A C 1
ATOM 667 O O . LEU A 1 83 ? 4.678 -3.247 12.753 1.00 93.81 83 LEU A O 1
ATOM 671 N N . VAL A 1 84 ? 5.670 -3.202 10.740 1.00 92.06 84 VAL A N 1
ATOM 672 C CA . VAL A 1 84 ? 6.433 -4.440 10.951 1.00 92.06 84 VAL A CA 1
ATOM 673 C C . VAL A 1 84 ? 7.777 -4.194 11.636 1.00 92.06 84 VAL A C 1
ATOM 675 O O . VAL A 1 84 ? 8.289 -5.098 12.300 1.00 92.06 84 VAL A O 1
ATOM 678 N N . THR A 1 85 ? 8.343 -2.986 11.557 1.00 90.00 85 THR A N 1
ATOM 679 C CA . THR A 1 85 ? 9.579 -2.637 12.273 1.00 90.00 85 THR A CA 1
ATOM 680 C C . THR A 1 85 ? 9.332 -2.343 13.752 1.00 90.00 85 THR A C 1
ATOM 682 O O . THR A 1 85 ? 8.396 -1.638 14.111 1.00 90.00 85 THR A O 1
ATOM 685 N N . ALA A 1 86 ? 10.198 -2.857 14.629 1.00 79.44 86 ALA A N 1
ATOM 686 C CA . ALA A 1 86 ? 10.058 -2.685 16.078 1.00 79.44 86 ALA A CA 1
ATOM 687 C C . ALA A 1 86 ? 10.453 -1.286 16.586 1.00 79.44 86 ALA A C 1
ATOM 689 O O . ALA A 1 86 ? 9.979 -0.853 17.636 1.00 79.44 86 ALA A O 1
ATOM 690 N N . THR A 1 87 ? 11.334 -0.595 15.865 1.00 80.94 87 THR A N 1
ATOM 691 C CA . THR A 1 87 ? 11.865 0.722 16.230 1.00 80.94 87 THR A CA 1
ATOM 692 C C . THR A 1 87 ? 11.764 1.675 15.046 1.00 80.94 87 THR A C 1
ATOM 694 O O . THR A 1 87 ? 11.787 1.208 13.905 1.00 80.94 87 THR A O 1
ATOM 697 N N . PRO A 1 88 ? 11.679 2.997 15.284 1.00 80.50 88 PRO A N 1
ATOM 698 C CA . PRO A 1 88 ? 11.787 3.977 14.214 1.00 80.50 88 PRO A CA 1
ATOM 699 C C . PRO A 1 88 ? 13.063 3.745 13.403 1.00 80.50 88 PRO A C 1
ATOM 701 O O . PRO A 1 88 ? 14.160 3.654 13.954 1.00 80.50 88 PRO A O 1
ATOM 704 N N . GLN A 1 89 ? 12.908 3.628 12.091 1.00 85.56 89 GLN A N 1
ATOM 705 C CA . GLN A 1 89 ? 14.001 3.426 11.150 1.00 85.56 89 GLN A CA 1
ATOM 706 C C . GLN A 1 89 ? 14.142 4.640 10.229 1.00 85.56 89 GLN A C 1
ATOM 708 O O . GLN A 1 89 ? 13.247 5.487 10.131 1.00 85.56 89 GLN A O 1
ATOM 713 N N . SER A 1 90 ? 15.269 4.715 9.516 1.00 89.94 90 SER A N 1
ATOM 714 C CA . SER A 1 90 ? 15.391 5.657 8.405 1.00 89.94 90 SER A CA 1
ATOM 715 C C . SER A 1 90 ? 14.305 5.378 7.351 1.00 89.94 90 SER A C 1
ATOM 717 O O . SER A 1 90 ? 13.875 4.229 7.219 1.00 89.94 90 SER A O 1
ATOM 719 N N . PRO A 1 91 ? 13.868 6.384 6.568 1.00 88.75 91 PRO A N 1
ATOM 720 C CA . PRO A 1 91 ? 12.873 6.183 5.511 1.00 88.75 91 PRO A CA 1
ATOM 721 C C . PRO A 1 91 ? 13.218 5.020 4.573 1.00 88.75 91 PRO A C 1
ATOM 723 O O . PRO A 1 91 ? 12.349 4.211 4.268 1.00 88.75 91 PRO A O 1
ATOM 726 N N . THR A 1 92 ? 14.499 4.882 4.211 1.00 91.31 92 THR A N 1
ATOM 727 C CA . THR A 1 92 ? 15.021 3.750 3.434 1.00 91.31 92 THR A CA 1
ATOM 728 C C . THR A 1 92 ? 14.723 2.422 4.110 1.00 91.31 92 THR A C 1
ATOM 730 O O . THR A 1 92 ? 14.012 1.598 3.552 1.00 91.31 92 THR A O 1
ATOM 733 N N . LYS A 1 93 ? 15.191 2.224 5.345 1.00 93.06 93 LYS A N 1
ATOM 734 C CA . LYS A 1 93 ? 15.012 0.954 6.059 1.00 93.06 93 LYS A CA 1
ATOM 735 C C . LYS A 1 93 ? 13.538 0.625 6.308 1.00 93.06 93 LYS A C 1
ATOM 737 O O . LYS A 1 93 ? 13.164 -0.540 6.220 1.00 93.06 93 LYS A O 1
ATOM 742 N N . THR A 1 94 ? 12.704 1.632 6.571 1.00 93.12 94 THR A N 1
ATOM 743 C CA . THR A 1 94 ? 11.247 1.467 6.689 1.00 93.12 94 THR A CA 1
ATOM 744 C C . THR A 1 94 ? 10.649 0.974 5.375 1.00 93.12 94 THR A C 1
ATOM 746 O O . THR A 1 94 ? 9.975 -0.051 5.361 1.00 93.12 94 THR A O 1
ATOM 749 N N . PHE A 1 95 ? 10.937 1.652 4.262 1.00 94.06 95 PHE A N 1
ATOM 750 C CA . PHE A 1 95 ? 10.464 1.241 2.942 1.00 94.06 95 PHE A CA 1
ATOM 751 C C . PHE A 1 95 ? 10.902 -0.189 2.609 1.00 94.06 95 PHE A C 1
ATOM 753 O O . PHE A 1 95 ? 10.080 -1.025 2.236 1.00 94.06 95 PHE A O 1
ATOM 760 N N . GLU A 1 96 ? 12.183 -0.505 2.800 1.00 94.44 96 GLU A N 1
ATOM 761 C CA . GLU A 1 96 ? 12.688 -1.836 2.489 1.00 94.44 96 GLU A CA 1
ATOM 762 C C . GLU A 1 96 ? 12.082 -2.928 3.391 1.00 94.44 96 GLU A C 1
ATOM 764 O O . GLU A 1 96 ? 11.935 -4.073 2.960 1.00 94.44 96 GLU A O 1
ATOM 769 N N . ALA A 1 97 ? 11.759 -2.620 4.652 1.00 94.88 97 ALA A N 1
ATOM 770 C CA . ALA A 1 97 ? 11.050 -3.546 5.535 1.00 94.88 97 ALA A CA 1
ATOM 771 C C . ALA A 1 97 ? 9.632 -3.830 5.018 1.00 94.88 97 ALA A C 1
ATOM 773 O O . ALA A 1 97 ? 9.190 -4.977 5.041 1.00 94.88 97 ALA A O 1
ATOM 774 N N . GLY A 1 98 ? 8.958 -2.811 4.481 1.00 95.94 98 GLY A N 1
ATOM 775 C CA . GLY A 1 98 ? 7.679 -2.961 3.795 1.00 95.94 98 GLY A CA 1
ATOM 776 C C . GLY A 1 98 ? 7.769 -3.845 2.557 1.00 95.94 98 GLY A C 1
ATOM 777 O O . GLY A 1 98 ? 6.976 -4.769 2.406 1.00 95.94 98 GLY A O 1
ATOM 778 N N . VAL A 1 99 ? 8.777 -3.628 1.705 1.00 95.88 99 VAL A N 1
ATOM 779 C CA . VAL A 1 99 ? 9.014 -4.486 0.529 1.00 95.88 99 VAL A CA 1
ATOM 780 C C . VAL A 1 99 ? 9.242 -5.938 0.949 1.00 95.88 99 VAL A C 1
ATOM 782 O O . VAL A 1 99 ? 8.645 -6.829 0.357 1.00 95.88 99 VAL A O 1
ATOM 785 N N . ARG A 1 100 ? 10.047 -6.187 1.991 1.00 95.19 100 ARG A N 1
ATOM 786 C CA . ARG A 1 100 ? 10.281 -7.543 2.522 1.00 95.19 100 ARG A CA 1
ATOM 787 C C . ARG A 1 100 ? 8.999 -8.208 3.018 1.00 95.19 100 ARG A C 1
ATOM 789 O O . ARG A 1 100 ? 8.819 -9.398 2.790 1.00 95.19 100 ARG A O 1
ATOM 796 N N . ALA A 1 101 ? 8.134 -7.451 3.690 1.00 95.12 101 ALA A N 1
ATOM 797 C CA . ALA A 1 101 ? 6.872 -7.968 4.208 1.00 95.12 101 ALA A CA 1
ATOM 798 C C . ALA A 1 101 ? 5.885 -8.322 3.084 1.00 95.12 101 ALA A C 1
ATOM 800 O O . ALA A 1 101 ? 5.264 -9.378 3.127 1.00 95.12 101 ALA A O 1
ATOM 801 N N . VAL A 1 102 ? 5.774 -7.466 2.064 1.00 96.38 102 VAL A N 1
ATOM 802 C CA . VAL A 1 102 ? 4.781 -7.622 0.989 1.00 96.38 102 VAL A CA 1
ATOM 803 C C . VAL A 1 102 ? 5.260 -8.550 -0.130 1.00 96.38 102 VAL A C 1
ATOM 805 O O . VAL A 1 102 ? 4.469 -9.298 -0.699 1.00 96.38 102 VAL A O 1
ATOM 808 N N . PHE A 1 103 ? 6.553 -8.520 -0.452 1.00 94.06 103 PHE A N 1
ATOM 809 C CA . PHE A 1 103 ? 7.150 -9.253 -1.569 1.00 94.06 103 PHE A CA 1
ATOM 810 C C . PHE A 1 103 ? 8.308 -10.153 -1.113 1.00 94.06 103 PHE A C 1
ATOM 812 O O . PHE A 1 103 ? 9.424 -10.016 -1.622 1.00 94.06 103 PHE A O 1
ATOM 819 N N . PRO A 1 104 ? 8.084 -11.110 -0.194 1.00 90.81 104 PRO A N 1
ATOM 820 C CA . PRO A 1 104 ? 9.157 -11.987 0.272 1.00 90.81 104 PRO A CA 1
ATOM 821 C C . PRO A 1 104 ? 9.785 -12.793 -0.879 1.00 90.81 104 PRO A C 1
ATOM 823 O O . PRO A 1 104 ? 11.000 -12.966 -0.921 1.00 90.81 104 PRO A O 1
ATOM 826 N N . GLY A 1 105 ? 8.979 -13.210 -1.865 1.00 88.50 105 GLY A N 1
ATOM 827 C CA . GLY A 1 105 ? 9.450 -13.952 -3.039 1.00 88.50 105 GLY A CA 1
ATOM 828 C C . GLY A 1 105 ? 10.296 -13.137 -4.026 1.00 88.50 105 GLY A C 1
ATOM 829 O O . GLY A 1 105 ? 11.109 -13.719 -4.736 1.00 88.50 105 GLY A O 1
ATOM 830 N N . LEU A 1 106 ? 10.169 -11.802 -4.045 1.00 86.88 106 LEU A N 1
ATOM 831 C CA . LEU A 1 106 ? 10.952 -10.931 -4.939 1.00 86.88 106 LEU A CA 1
ATOM 832 C C . LEU A 1 106 ? 12.441 -10.922 -4.572 1.00 86.88 106 LEU A C 1
ATOM 834 O O . LEU A 1 106 ? 13.298 -10.683 -5.418 1.00 86.88 106 LEU A O 1
ATOM 838 N N . LEU A 1 107 ? 12.748 -11.144 -3.296 1.00 83.94 107 LEU A N 1
ATOM 839 C CA . LEU A 1 107 ? 14.096 -10.978 -2.763 1.00 83.94 107 LEU A CA 1
ATOM 840 C C . LEU A 1 107 ? 14.937 -12.255 -2.862 1.00 83.94 107 LEU A C 1
ATOM 842 O O . LEU A 1 107 ? 16.162 -12.173 -2.759 1.00 83.94 107 LEU A O 1
ATOM 846 N N . GLY A 1 108 ? 14.294 -13.395 -3.145 1.00 66.75 108 GLY A N 1
ATOM 847 C CA . GLY A 1 108 ? 14.939 -14.697 -3.301 1.00 66.75 108 GLY A CA 1
ATOM 848 C C . GLY A 1 108 ? 15.804 -15.103 -2.100 1.00 66.75 108 GLY A C 1
ATOM 849 O O . GLY A 1 108 ? 15.839 -14.447 -1.062 1.00 66.75 108 GLY A O 1
ATOM 850 N N . SER A 1 109 ? 16.536 -16.208 -2.245 1.00 57.91 109 SER A N 1
ATOM 851 C CA . SER A 1 109 ? 17.569 -16.637 -1.284 1.00 57.91 109 SER A CA 1
ATOM 852 C C . SER A 1 109 ? 18.968 -16.107 -1.640 1.00 57.91 109 SER A C 1
ATOM 854 O O . SER A 1 109 ? 19.944 -16.435 -0.971 1.00 57.91 109 SER A O 1
ATOM 856 N N . SER A 1 110 ? 19.094 -15.326 -2.717 1.00 54.81 110 SER A N 1
ATOM 857 C CA . SER A 1 110 ? 20.371 -14.855 -3.259 1.00 54.81 110 SER A CA 1
ATOM 858 C C . SER A 1 110 ? 20.789 -13.493 -2.696 1.00 54.81 110 SER A C 1
ATOM 860 O O . SER A 1 110 ? 19.957 -12.640 -2.386 1.00 54.81 110 SER A O 1
ATOM 862 N N . GLY A 1 111 ? 22.102 -13.230 -2.658 1.00 61.00 111 GLY A N 1
ATOM 863 C CA . GLY A 1 111 ? 22.701 -11.962 -2.198 1.00 61.00 111 GLY A CA 1
ATOM 864 C C . GLY A 1 111 ? 22.310 -10.697 -2.989 1.00 61.00 111 GLY A C 1
ATOM 865 O O . GLY A 1 111 ? 22.782 -9.607 -2.679 1.00 61.00 111 GLY A O 1
ATOM 866 N N . THR A 1 112 ? 21.430 -10.811 -3.986 1.00 67.56 112 THR A N 1
ATOM 867 C CA . THR A 1 112 ? 20.875 -9.709 -4.789 1.00 67.56 112 THR A CA 1
ATOM 868 C C . THR A 1 112 ? 19.788 -8.910 -4.067 1.00 67.56 112 THR A C 1
ATOM 870 O O . THR A 1 112 ? 19.463 -7.808 -4.507 1.00 67.56 112 THR A O 1
ATOM 873 N N . SER A 1 113 ? 19.270 -9.402 -2.933 1.00 81.56 113 SER A N 1
ATOM 874 C CA . SER A 1 113 ? 18.249 -8.719 -2.119 1.00 81.56 113 SER A CA 1
ATOM 875 C C . SER A 1 113 ? 18.569 -7.237 -1.863 1.00 81.56 113 SER A C 1
ATOM 877 O O . SER A 1 113 ? 17.695 -6.383 -1.987 1.00 81.56 113 SER A O 1
ATOM 879 N N . GLY A 1 114 ? 19.824 -6.910 -1.533 1.00 85.69 114 GLY A N 1
ATOM 880 C CA . GLY A 1 114 ? 20.236 -5.529 -1.257 1.00 85.69 114 GLY A CA 1
ATOM 881 C C . GLY A 1 114 ? 20.196 -4.621 -2.490 1.00 85.69 114 GLY A C 1
ATOM 882 O O . GLY A 1 114 ? 19.761 -3.474 -2.394 1.00 85.69 114 GLY A O 1
ATOM 883 N N . ALA A 1 115 ? 20.594 -5.139 -3.655 1.00 86.44 115 ALA A N 1
ATOM 884 C CA . ALA A 1 115 ? 20.573 -4.394 -4.912 1.00 86.44 115 ALA A CA 1
ATOM 885 C C . ALA A 1 115 ? 19.135 -4.083 -5.351 1.00 86.44 115 ALA A C 1
ATOM 887 O O . ALA A 1 115 ? 18.825 -2.932 -5.654 1.00 86.44 115 ALA A O 1
ATOM 888 N N . VAL A 1 116 ? 18.238 -5.075 -5.274 1.00 91.69 116 VAL A N 1
ATOM 889 C CA . VAL A 1 116 ? 16.807 -4.913 -5.589 1.00 91.69 116 VAL A CA 1
ATOM 890 C C . VAL A 1 116 ? 16.175 -3.831 -4.724 1.00 91.69 116 VAL A C 1
ATOM 892 O O . VAL A 1 116 ? 15.517 -2.921 -5.226 1.00 91.69 116 VAL A O 1
ATOM 895 N N . LEU A 1 117 ? 16.389 -3.911 -3.412 1.00 93.50 117 LEU A N 1
ATOM 896 C CA . LEU A 1 117 ? 15.793 -2.989 -2.452 1.00 93.50 117 LEU A CA 1
ATOM 897 C C . LEU A 1 117 ? 16.302 -1.563 -2.622 1.00 93.50 117 LEU A C 1
ATOM 899 O O . LEU A 1 117 ? 15.502 -0.625 -2.632 1.00 93.50 117 LEU A O 1
ATOM 903 N N . ARG A 1 118 ? 17.612 -1.404 -2.824 1.00 91.19 118 ARG A N 1
ATOM 904 C CA . 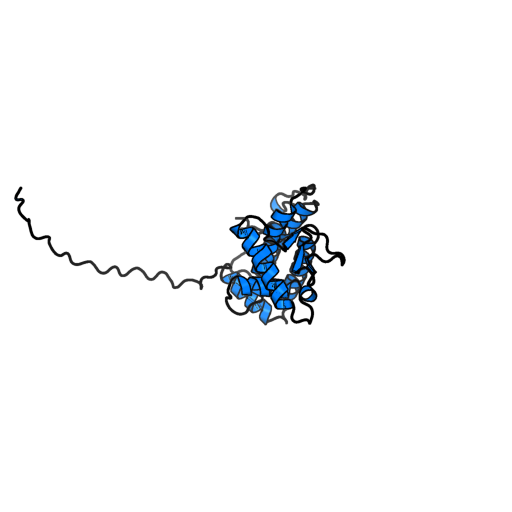ARG A 1 118 ? 18.210 -0.105 -3.123 1.00 91.19 118 ARG A CA 1
ATOM 905 C C . ARG A 1 118 ? 17.651 0.472 -4.419 1.00 91.19 118 ARG A C 1
ATOM 907 O O . ARG A 1 118 ? 17.241 1.628 -4.436 1.00 91.19 118 ARG A O 1
ATOM 914 N N . ARG A 1 119 ? 17.578 -0.330 -5.484 1.00 92.00 119 ARG A N 1
ATOM 915 C CA . ARG A 1 119 ? 17.056 0.094 -6.789 1.00 92.00 119 ARG A CA 1
ATOM 916 C C . ARG A 1 119 ? 15.580 0.484 -6.712 1.00 92.00 119 ARG A C 1
ATOM 918 O O . ARG A 1 119 ? 15.211 1.506 -7.285 1.00 92.00 119 ARG A O 1
ATOM 925 N N . LEU A 1 120 ? 14.756 -0.257 -5.966 1.00 92.44 120 LEU A N 1
ATOM 926 C CA . LEU A 1 120 ? 13.371 0.134 -5.687 1.00 92.44 120 LEU A CA 1
ATOM 927 C C . LEU A 1 120 ? 13.316 1.464 -4.939 1.00 92.44 120 LEU A C 1
ATOM 929 O O . LEU A 1 120 ? 12.622 2.374 -5.376 1.00 92.44 120 LEU A O 1
ATOM 933 N N . TYR A 1 121 ? 14.055 1.607 -3.840 1.00 92.31 121 TYR A N 1
ATOM 934 C CA . TYR A 1 121 ? 13.998 2.820 -3.030 1.00 92.31 121 TYR A CA 1
ATOM 935 C C . TYR A 1 121 ? 14.480 4.060 -3.799 1.00 92.31 121 TYR A C 1
ATOM 937 O O . TYR A 1 121 ? 13.780 5.073 -3.860 1.00 92.31 121 TYR A O 1
ATOM 945 N N . ASP A 1 122 ? 15.656 3.979 -4.421 1.00 90.31 122 ASP A N 1
ATOM 946 C CA . ASP A 1 122 ? 16.245 5.094 -5.159 1.00 90.31 122 ASP A CA 1
ATOM 947 C C . ASP A 1 122 ? 15.434 5.406 -6.422 1.00 90.31 122 ASP A C 1
ATOM 949 O O . ASP A 1 122 ? 15.220 6.575 -6.750 1.00 90.31 122 ASP A O 1
ATOM 953 N N . GLY A 1 123 ? 14.977 4.371 -7.129 1.00 87.12 123 GLY A N 1
ATOM 954 C CA . GLY A 1 123 ? 14.360 4.508 -8.441 1.00 87.12 123 GLY A CA 1
ATOM 955 C C . GLY A 1 123 ? 12.864 4.781 -8.430 1.00 87.12 123 GLY A C 1
ATOM 956 O O . GLY A 1 123 ? 12.404 5.510 -9.306 1.00 87.12 123 GLY A O 1
ATOM 957 N N . THR A 1 124 ? 12.112 4.258 -7.458 1.00 87.81 124 THR A N 1
ATOM 958 C CA . THR A 1 124 ? 10.682 4.557 -7.320 1.00 87.81 124 THR A CA 1
ATOM 959 C C . THR A 1 124 ? 10.440 5.620 -6.268 1.00 87.81 124 THR A C 1
ATOM 961 O O . THR A 1 124 ? 10.021 6.710 -6.618 1.00 87.81 124 THR A O 1
ATOM 964 N N . ARG A 1 125 ? 10.728 5.357 -4.991 1.00 84.00 125 ARG A N 1
ATOM 965 C CA . ARG A 1 125 ? 10.371 6.262 -3.894 1.00 84.00 125 ARG A CA 1
ATOM 966 C C . ARG A 1 125 ? 11.057 7.613 -4.074 1.00 84.00 125 ARG A C 1
ATOM 968 O O . ARG A 1 125 ? 10.384 8.632 -4.169 1.00 84.00 125 ARG A O 1
ATOM 975 N N . CYS A 1 126 ? 12.386 7.647 -4.139 1.00 85.00 126 CYS A N 1
ATOM 976 C CA . CYS A 1 126 ? 13.097 8.917 -4.289 1.00 85.00 126 CYS A CA 1
ATOM 977 C C . CYS A 1 126 ? 12.797 9.590 -5.634 1.00 85.00 126 CYS A C 1
ATOM 979 O O . CYS A 1 126 ? 12.497 10.779 -5.640 1.00 85.00 126 CYS A O 1
ATOM 981 N N . GLY A 1 127 ? 12.822 8.840 -6.739 1.00 82.19 127 GLY A N 1
ATOM 982 C CA . GLY A 1 127 ? 12.489 9.379 -8.059 1.00 82.19 127 GLY A CA 1
ATOM 983 C C . GLY A 1 127 ? 11.086 9.992 -8.110 1.00 82.19 127 GLY A C 1
ATOM 984 O O . GLY A 1 127 ? 10.926 11.162 -8.436 1.00 82.19 127 GLY A O 1
ATOM 985 N N . LEU A 1 128 ? 10.055 9.241 -7.733 1.00 83.94 128 LEU A N 1
ATOM 986 C CA . LEU A 1 128 ? 8.673 9.700 -7.844 1.00 83.94 128 LEU A CA 1
ATOM 987 C C . LEU A 1 128 ? 8.401 10.885 -6.913 1.00 83.94 128 LEU A C 1
ATOM 989 O O . LEU A 1 128 ? 7.890 11.900 -7.373 1.00 83.94 128 LEU A O 1
ATOM 993 N N . TYR A 1 129 ? 8.787 10.817 -5.635 1.00 83.06 129 TYR A N 1
ATOM 994 C CA . TYR A 1 129 ? 8.463 11.889 -4.682 1.00 83.06 129 TYR A CA 1
ATOM 995 C C . TYR A 1 129 ? 9.293 13.170 -4.850 1.00 83.06 129 TYR A C 1
ATOM 997 O O . TYR A 1 129 ? 8.811 14.226 -4.450 1.00 83.06 129 TYR A O 1
ATOM 1005 N N . HIS A 1 130 ? 10.499 13.104 -5.428 1.00 86.56 130 HIS A N 1
ATOM 1006 C CA . HIS A 1 130 ? 11.362 14.288 -5.593 1.00 86.56 130 HIS A CA 1
ATOM 1007 C C . HIS A 1 130 ? 11.486 14.774 -7.037 1.00 86.56 130 HIS A C 1
ATOM 1009 O O . HIS A 1 130 ? 11.747 15.951 -7.258 1.00 86.56 130 HIS A O 1
ATOM 1015 N N . GLU A 1 131 ? 11.310 13.891 -8.019 1.00 85.75 131 GLU A N 1
ATOM 1016 C CA . GLU A 1 131 ? 11.530 14.183 -9.443 1.00 85.75 131 GLU A CA 1
ATOM 1017 C C . GLU A 1 131 ? 10.264 13.968 -10.294 1.00 85.75 131 GLU A C 1
ATOM 1019 O O . GLU A 1 131 ? 10.278 14.261 -11.488 1.00 85.75 131 GLU A O 1
ATOM 1024 N N . GLY A 1 132 ? 9.173 13.447 -9.715 1.00 83.12 132 GLY A N 1
ATOM 1025 C CA . GLY A 1 132 ? 7.913 13.175 -10.421 1.00 83.12 132 GLY A CA 1
ATOM 1026 C C . GLY A 1 132 ? 7.989 12.030 -11.438 1.00 83.12 132 GLY A C 1
ATOM 1027 O O . GLY A 1 132 ? 7.080 11.861 -12.249 1.00 83.12 132 GLY A O 1
ATOM 1028 N N . ARG A 1 133 ? 9.078 11.250 -11.434 1.00 86.38 133 ARG A N 1
ATOM 1029 C CA . ARG A 1 133 ? 9.340 10.163 -12.391 1.00 86.38 133 ARG A CA 1
ATOM 1030 C C . ARG A 1 133 ? 10.258 9.103 -11.796 1.00 86.38 133 ARG A C 1
ATOM 1032 O O . ARG A 1 133 ? 10.982 9.370 -10.845 1.00 86.38 133 ARG A O 1
ATOM 1039 N N . THR A 1 134 ? 10.285 7.908 -12.374 1.00 91.31 134 THR A N 1
ATOM 1040 C CA . THR A 1 134 ? 11.285 6.911 -11.975 1.00 91.31 134 THR A CA 1
ATOM 1041 C C . THR A 1 134 ? 12.684 7.289 -12.466 1.00 91.31 134 THR A C 1
ATOM 1043 O O . THR A 1 134 ? 12.845 7.951 -13.494 1.00 91.31 134 THR A O 1
ATOM 1046 N N . ARG A 1 135 ? 13.715 6.854 -11.735 1.00 92.19 135 ARG A N 1
ATOM 1047 C CA . ARG A 1 135 ? 15.113 6.973 -12.188 1.00 92.19 135 ARG A CA 1
ATOM 1048 C C . ARG A 1 135 ? 15.467 5.874 -13.200 1.00 92.19 135 ARG A C 1
ATOM 1050 O O . ARG A 1 135 ? 14.765 4.860 -13.256 1.00 92.19 135 ARG A O 1
ATOM 1057 N N . PRO A 1 136 ? 16.565 6.029 -13.972 1.00 92.75 136 PRO A N 1
ATOM 1058 C CA . PRO A 1 136 ? 17.035 4.993 -14.888 1.00 92.75 136 PRO A CA 1
ATOM 1059 C C . PRO A 1 136 ? 17.118 3.612 -14.229 1.00 92.75 136 PRO A C 1
ATOM 1061 O O . PRO A 1 136 ? 17.509 3.489 -13.067 1.00 92.75 136 PRO A O 1
ATOM 1064 N N . GLY A 1 137 ? 16.737 2.578 -14.981 1.00 92.00 137 GLY A N 1
ATOM 1065 C CA . GLY A 1 137 ? 16.679 1.196 -14.499 1.00 92.00 137 GLY A CA 1
ATOM 1066 C C . GLY A 1 137 ? 15.406 0.837 -13.728 1.00 92.00 137 GLY A C 1
ATOM 1067 O O . GLY A 1 137 ? 15.295 -0.286 -13.254 1.00 92.00 137 GLY A O 1
ATOM 1068 N N . VAL A 1 138 ? 14.432 1.744 -13.608 1.00 94.44 138 VAL A N 1
ATOM 1069 C CA . VAL A 1 138 ? 13.112 1.442 -13.041 1.00 94.44 138 VAL A CA 1
ATOM 1070 C C . VAL A 1 138 ? 12.015 1.984 -13.949 1.00 94.44 138 VAL A C 1
ATOM 1072 O O . VAL A 1 138 ? 12.052 3.150 -14.345 1.00 94.44 138 VAL A O 1
ATOM 1075 N N . GLY A 1 139 ? 11.014 1.164 -14.261 1.00 94.75 139 GLY A N 1
ATOM 1076 C CA . GLY A 1 139 ? 9.928 1.584 -15.140 1.00 94.75 139 GLY A CA 1
ATOM 1077 C C . GLY A 1 139 ? 8.668 0.733 -15.059 1.00 94.75 139 GLY A C 1
ATOM 1078 O O . GLY A 1 139 ? 8.605 -0.295 -14.378 1.00 94.75 139 GLY A O 1
ATOM 1079 N N . LEU A 1 140 ? 7.649 1.193 -15.783 1.00 95.50 140 LEU A N 1
ATOM 1080 C CA . LEU A 1 140 ? 6.414 0.446 -15.988 1.00 95.50 140 LEU A CA 1
ATOM 1081 C C . LEU A 1 140 ? 6.672 -0.703 -16.968 1.00 95.50 140 LEU A C 1
ATOM 1083 O O . LEU A 1 140 ? 7.289 -0.506 -18.012 1.00 95.50 140 LEU A O 1
ATOM 1087 N N . SER A 1 141 ? 6.200 -1.902 -16.642 1.00 94.69 141 SER A N 1
ATOM 1088 C CA . SER A 1 141 ? 6.334 -3.084 -17.500 1.00 94.69 141 SER A CA 1
ATOM 1089 C C . SER A 1 141 ? 5.253 -4.119 -17.177 1.00 94.69 141 SER A C 1
ATOM 1091 O O . SER A 1 141 ? 4.481 -3.944 -16.237 1.00 94.69 141 SER A O 1
ATOM 1093 N N . GLN A 1 142 ? 5.222 -5.224 -17.920 1.00 93.50 142 GLN A N 1
ATOM 1094 C CA . GLN A 1 142 ? 4.399 -6.389 -17.598 1.00 93.50 142 GLN A CA 1
ATOM 1095 C C . GLN A 1 142 ? 5.315 -7.573 -17.258 1.00 93.50 142 GLN A C 1
ATOM 1097 O O . GLN A 1 142 ? 5.769 -8.252 -18.179 1.00 93.50 142 GLN A O 1
ATOM 1102 N N . PRO A 1 143 ? 5.606 -7.835 -15.967 1.00 92.06 143 PRO A N 1
ATOM 1103 C CA . PRO A 1 143 ? 6.412 -8.985 -15.565 1.00 92.06 143 PRO A CA 1
ATOM 1104 C C . PRO A 1 143 ? 5.879 -10.312 -16.144 1.00 92.06 143 PRO A C 1
ATOM 1106 O O . PRO A 1 143 ? 4.658 -10.512 -16.183 1.00 92.06 143 PRO A O 1
ATOM 1109 N N . PRO A 1 144 ? 6.744 -11.228 -16.610 1.00 80.44 144 PRO A N 1
ATOM 1110 C CA . PRO A 1 144 ? 6.314 -12.434 -17.326 1.00 80.44 144 PRO A CA 1
ATOM 1111 C C . PRO A 1 144 ? 5.635 -13.480 -16.426 1.00 80.44 144 PRO A C 1
ATOM 1113 O O . PRO A 1 144 ? 4.731 -14.187 -16.861 1.00 80.44 144 PRO A O 1
ATOM 1116 N N . ASP A 1 145 ? 6.005 -13.541 -15.151 1.00 82.25 145 ASP A N 1
ATOM 1117 C CA . ASP A 1 145 ? 5.559 -14.520 -14.148 1.00 82.25 145 ASP A CA 1
ATOM 1118 C C . ASP A 1 145 ? 4.219 -14.168 -13.477 1.00 82.25 145 ASP A C 1
ATOM 1120 O O . ASP A 1 145 ? 3.881 -14.690 -12.418 1.00 82.25 145 ASP A O 1
ATOM 1124 N N . ARG A 1 146 ? 3.445 -13.256 -14.080 1.00 82.44 146 ARG A N 1
ATOM 1125 C CA . ARG A 1 146 ? 2.243 -12.646 -13.481 1.00 82.44 146 ARG A CA 1
ATOM 1126 C C . ARG A 1 146 ? 2.522 -11.849 -12.197 1.00 82.44 146 ARG A C 1
ATOM 1128 O O . ARG A 1 146 ? 1.572 -11.351 -11.592 1.00 82.44 146 ARG A O 1
ATOM 1135 N N . GLY A 1 147 ? 3.786 -11.647 -11.824 1.00 90.69 147 GLY A N 1
ATOM 1136 C CA . GLY A 1 147 ? 4.186 -10.794 -10.717 1.00 90.69 147 GLY A CA 1
ATOM 1137 C C . GLY A 1 147 ? 3.814 -9.328 -10.946 1.00 90.69 147 GLY A C 1
ATOM 1138 O O . GLY A 1 147 ? 3.589 -8.876 -12.077 1.00 90.69 147 GLY A O 1
ATOM 1139 N N . ALA A 1 148 ? 3.735 -8.575 -9.847 1.00 96.00 148 ALA A N 1
ATOM 1140 C CA . ALA A 1 148 ? 3.575 -7.121 -9.882 1.00 96.00 148 ALA A CA 1
ATOM 1141 C C . ALA A 1 148 ? 4.914 -6.387 -10.044 1.00 96.00 148 ALA A C 1
ATOM 1143 O O . ALA A 1 148 ? 4.936 -5.279 -10.574 1.00 96.00 148 ALA A O 1
ATOM 1144 N N . ILE A 1 149 ? 6.013 -6.997 -9.595 1.00 95.12 149 ILE A N 1
ATOM 1145 C CA . ILE A 1 149 ? 7.371 -6.458 -9.666 1.00 95.12 149 ILE A CA 1
ATOM 1146 C C . ILE A 1 149 ? 8.290 -7.591 -10.115 1.00 95.12 149 ILE A C 1
ATOM 1148 O O . ILE A 1 149 ? 8.212 -8.684 -9.560 1.00 95.12 149 ILE A O 1
ATOM 1152 N N . ALA A 1 150 ? 9.166 -7.319 -11.077 1.00 92.94 150 ALA A N 1
ATOM 1153 C CA . ALA A 1 150 ? 10.259 -8.207 -11.449 1.00 92.94 150 ALA A CA 1
ATOM 1154 C C . ALA A 1 150 ? 11.584 -7.447 -11.477 1.00 92.94 150 ALA A C 1
ATOM 1156 O O . ALA A 1 150 ? 11.626 -6.258 -11.804 1.00 92.94 150 ALA A O 1
ATOM 1157 N N . TYR A 1 151 ? 12.656 -8.160 -11.146 1.00 91.75 151 TYR A N 1
ATOM 1158 C CA . TYR A 1 151 ? 14.024 -7.677 -11.254 1.00 91.75 151 TYR A CA 1
ATOM 1159 C C . TYR A 1 151 ? 14.784 -8.505 -12.283 1.00 91.75 151 TYR A C 1
ATOM 1161 O O . TYR A 1 151 ? 14.847 -9.729 -12.173 1.00 91.75 151 TYR A O 1
ATOM 1169 N N . ASP A 1 152 ? 15.374 -7.829 -13.262 1.00 90.19 152 ASP A N 1
ATOM 1170 C CA . ASP A 1 152 ? 16.345 -8.407 -14.177 1.00 90.19 152 ASP A CA 1
ATOM 1171 C C . ASP A 1 152 ? 17.761 -8.091 -13.670 1.00 90.19 152 ASP A C 1
ATOM 1173 O O . ASP A 1 152 ? 18.229 -6.959 -13.836 1.00 90.19 152 ASP A O 1
ATOM 1177 N N . PRO A 1 153 ? 18.470 -9.066 -13.071 1.00 88.38 153 PRO A N 1
ATOM 117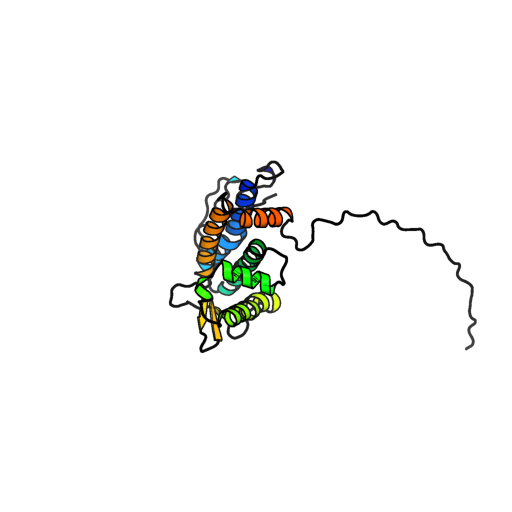8 C CA . PRO A 1 153 ? 19.812 -8.846 -12.546 1.00 88.38 153 PRO A CA 1
ATOM 1179 C C . PRO A 1 153 ? 20.862 -8.643 -13.642 1.00 88.38 153 PRO A C 1
ATOM 1181 O O . PRO A 1 153 ? 21.927 -8.109 -13.351 1.00 88.38 153 PRO A O 1
ATOM 1184 N N . ARG A 1 154 ? 20.605 -9.067 -14.890 1.00 88.94 154 ARG A N 1
ATOM 1185 C CA . ARG A 1 154 ? 21.584 -8.941 -15.984 1.00 88.94 154 ARG A CA 1
ATOM 1186 C C . ARG A 1 154 ? 21.709 -7.499 -16.450 1.00 88.94 154 ARG A C 1
ATOM 1188 O O . ARG A 1 154 ? 22.810 -7.041 -16.725 1.00 88.94 154 ARG A O 1
ATOM 1195 N N . ASN A 1 155 ? 20.578 -6.804 -16.518 1.00 90.06 155 ASN A N 1
ATOM 1196 C CA . ASN A 1 155 ? 20.507 -5.411 -16.955 1.00 90.06 155 ASN A CA 1
ATOM 1197 C C . ASN A 1 155 ? 20.309 -4.430 -15.789 1.00 90.06 155 ASN A C 1
ATOM 1199 O O . ASN A 1 155 ? 20.259 -3.221 -16.003 1.00 90.06 155 ASN A O 1
ATOM 1203 N N . ASP A 1 156 ? 20.184 -4.943 -14.561 1.00 90.44 156 ASP A N 1
ATOM 1204 C CA . ASP A 1 156 ? 19.863 -4.181 -13.354 1.00 90.44 156 ASP A CA 1
ATOM 1205 C C . ASP A 1 156 ? 18.578 -3.342 -13.516 1.00 90.44 156 ASP A C 1
ATOM 1207 O O . ASP A 1 156 ? 18.525 -2.156 -13.173 1.00 90.44 156 ASP A O 1
ATOM 1211 N N . ILE A 1 157 ? 17.531 -3.954 -14.080 1.00 92.50 157 ILE A N 1
ATOM 1212 C CA . ILE A 1 157 ? 16.250 -3.299 -14.385 1.00 92.50 157 ILE A CA 1
ATOM 1213 C C . ILE A 1 157 ? 15.154 -3.815 -13.457 1.00 92.50 157 ILE A C 1
ATOM 1215 O O . ILE A 1 157 ? 14.996 -5.019 -13.267 1.00 92.50 157 ILE A O 1
ATOM 1219 N N . ILE A 1 158 ? 14.343 -2.899 -12.930 1.00 94.31 158 ILE A N 1
ATOM 1220 C CA . ILE A 1 158 ? 13.093 -3.210 -12.243 1.00 94.31 158 ILE A CA 1
ATOM 1221 C C . ILE A 1 158 ? 11.909 -2.821 -13.113 1.00 94.31 158 ILE A C 1
ATOM 1223 O O . ILE A 1 158 ? 11.726 -1.659 -13.483 1.00 94.31 158 ILE A O 1
ATOM 1227 N N . GLY A 1 159 ? 11.073 -3.816 -13.374 1.00 95.50 159 GLY A N 1
ATOM 1228 C CA . GLY A 1 159 ? 9.804 -3.662 -14.052 1.00 95.50 159 GLY A CA 1
ATOM 1229 C C . GLY A 1 159 ? 8.636 -3.764 -13.075 1.00 95.50 159 GLY A C 1
ATOM 1230 O O . GLY A 1 159 ? 8.549 -4.731 -12.320 1.00 95.50 159 GLY A O 1
ATOM 1231 N N . ILE A 1 160 ? 7.720 -2.792 -13.105 1.00 97.12 160 ILE A N 1
ATOM 1232 C CA . ILE A 1 160 ? 6.538 -2.764 -12.228 1.00 97.12 160 ILE A CA 1
ATOM 1233 C C . ILE A 1 160 ? 5.262 -2.707 -13.068 1.00 97.12 160 ILE A C 1
ATOM 1235 O O . ILE A 1 160 ? 5.135 -1.842 -13.932 1.00 97.12 160 ILE A O 1
ATOM 1239 N N . SER A 1 161 ? 4.307 -3.599 -12.802 1.00 97.8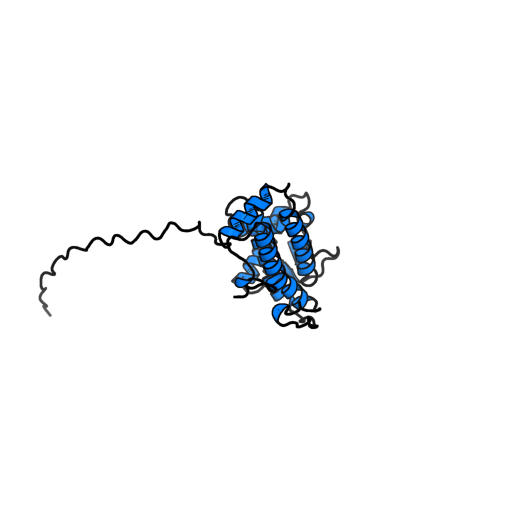1 161 SER A N 1
ATOM 1240 C CA . SER A 1 161 ? 2.984 -3.563 -13.433 1.00 97.81 161 SER A CA 1
ATOM 1241 C C . SER A 1 161 ? 2.017 -2.719 -12.599 1.00 97.81 161 SER A C 1
ATOM 1243 O O . SER A 1 161 ? 1.648 -3.139 -11.495 1.00 97.81 161 SER A O 1
ATOM 1245 N N . PRO A 1 162 ? 1.565 -1.556 -13.104 1.00 97.19 162 PRO A N 1
ATOM 1246 C CA . PRO A 1 162 ? 0.600 -0.726 -12.390 1.00 97.19 162 PRO A CA 1
ATOM 1247 C C . PRO A 1 162 ? -0.783 -1.387 -12.288 1.00 97.19 162 PRO A C 1
ATOM 1249 O O . PRO A 1 162 ? -1.520 -1.108 -11.355 1.00 97.19 162 PRO A O 1
ATOM 1252 N N . GLU A 1 163 ? -1.136 -2.305 -13.187 1.00 97.50 163 GLU A N 1
ATOM 1253 C CA . GLU A 1 163 ? -2.411 -3.031 -13.155 1.00 97.50 163 GLU A CA 1
ATOM 1254 C C . GLU A 1 163 ? -2.429 -4.128 -12.085 1.00 97.50 163 GLU A C 1
ATOM 1256 O O . GLU A 1 163 ? -3.468 -4.409 -11.484 1.00 97.50 163 GLU A O 1
ATOM 1261 N N . ARG A 1 164 ? -1.282 -4.772 -11.843 1.00 98.06 164 ARG A N 1
ATOM 1262 C CA . ARG A 1 164 ? -1.176 -5.902 -10.908 1.00 98.06 164 ARG A CA 1
ATOM 1263 C C . ARG A 1 164 ? -0.793 -5.468 -9.504 1.00 98.06 164 ARG A C 1
ATOM 1265 O O . ARG A 1 164 ? -1.219 -6.114 -8.548 1.00 98.06 164 ARG A O 1
ATOM 1272 N N . LEU A 1 165 ? -0.019 -4.392 -9.367 1.00 98.06 165 LEU A N 1
ATOM 1273 C CA . LEU A 1 165 ? 0.467 -3.924 -8.073 1.00 98.06 165 LEU A CA 1
ATOM 1274 C C . LEU A 1 165 ? -0.673 -3.668 -7.070 1.00 98.06 165 LEU A C 1
ATOM 1276 O O . LEU A 1 165 ? -0.634 -4.304 -6.017 1.00 98.06 165 LEU A O 1
ATOM 1280 N N . PRO A 1 166 ? -1.728 -2.880 -7.373 1.00 98.38 166 PRO A N 1
ATOM 1281 C CA . PRO A 1 166 ? -2.829 -2.656 -6.433 1.00 98.38 166 PRO A CA 1
ATOM 1282 C C . PRO A 1 166 ? -3.479 -3.954 -5.946 1.00 98.38 166 PRO A C 1
ATOM 1284 O O . PRO A 1 166 ? -3.786 -4.089 -4.766 1.00 98.38 166 PRO A O 1
ATOM 1287 N N . ARG A 1 167 ? -3.635 -4.948 -6.830 1.00 97.75 167 ARG A N 1
ATOM 1288 C CA . ARG A 1 167 ? -4.253 -6.240 -6.495 1.00 97.75 167 ARG A CA 1
ATOM 1289 C C . ARG A 1 167 ? -3.404 -7.041 -5.515 1.00 97.75 167 ARG A C 1
ATOM 1291 O O . ARG A 1 167 ? -3.940 -7.573 -4.547 1.00 97.75 167 ARG A O 1
ATOM 1298 N N . VAL A 1 168 ? -2.088 -7.087 -5.735 1.00 97.75 168 VAL A N 1
ATOM 1299 C CA . VAL A 1 168 ? -1.157 -7.745 -4.805 1.00 97.75 168 VAL A CA 1
ATOM 1300 C C . VAL A 1 168 ? -1.157 -7.038 -3.449 1.00 97.75 168 VAL A C 1
ATOM 1302 O O . VAL A 1 168 ? -1.213 -7.701 -2.417 1.00 97.75 168 VAL A O 1
ATOM 1305 N N . LEU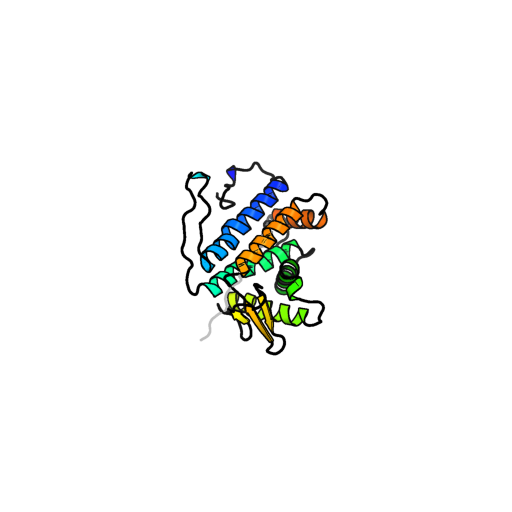 A 1 169 ? -1.172 -5.701 -3.434 1.00 98.62 169 LEU A N 1
ATOM 1306 C CA . LEU A 1 169 ? -1.220 -4.936 -2.186 1.00 98.62 169 LEU A CA 1
ATOM 1307 C C . LEU A 1 169 ? -2.538 -5.141 -1.425 1.00 98.62 169 LEU A C 1
ATOM 1309 O O . LEU A 1 169 ? -2.508 -5.296 -0.208 1.00 98.62 169 LEU A O 1
ATOM 1313 N N . LYS A 1 170 ? -3.684 -5.201 -2.119 1.00 98.56 170 LYS A N 1
ATOM 1314 C CA . LYS A 1 170 ? -4.987 -5.522 -1.507 1.00 98.56 170 LYS A CA 1
ATOM 1315 C C . LYS A 1 170 ? -4.979 -6.920 -0.893 1.00 98.56 170 LYS A C 1
ATOM 1317 O O . LYS A 1 170 ? -5.394 -7.079 0.248 1.00 98.56 170 LYS A O 1
ATOM 1322 N N . ALA A 1 171 ? -4.449 -7.914 -1.608 1.00 98.25 171 ALA A N 1
ATOM 1323 C CA . ALA A 1 171 ? -4.325 -9.272 -1.082 1.00 98.25 171 ALA A CA 1
ATOM 1324 C C . ALA A 1 171 ? -3.439 -9.327 0.176 1.00 98.25 171 ALA A C 1
ATOM 1326 O O . ALA A 1 171 ? -3.798 -9.980 1.155 1.00 98.25 171 ALA A O 1
ATOM 1327 N N . HIS A 1 172 ? -2.318 -8.600 0.191 1.00 98.38 172 HIS A N 1
ATOM 1328 C CA . HIS A 1 172 ? -1.492 -8.477 1.392 1.00 98.38 172 HIS A CA 1
ATOM 1329 C C . HIS A 1 172 ? -2.230 -7.744 2.527 1.00 98.38 172 HIS A C 1
ATOM 1331 O O . HIS A 1 172 ? -2.125 -8.157 3.679 1.00 98.38 172 HIS A O 1
ATOM 1337 N N . LEU A 1 173 ? -3.005 -6.690 2.238 1.00 98.69 173 LEU A N 1
ATOM 1338 C CA . LEU A 1 173 ? -3.803 -5.988 3.249 1.00 98.69 173 LEU A CA 1
ATOM 1339 C C . LEU A 1 173 ? -4.820 -6.922 3.924 1.00 98.69 173 LEU A C 1
ATOM 1341 O O . LEU A 1 173 ? -4.944 -6.874 5.147 1.00 98.69 173 LEU A O 1
ATOM 1345 N N . GLU A 1 174 ? -5.480 -7.809 3.169 1.00 98.62 174 GLU A N 1
ATOM 1346 C CA . GLU A 1 174 ? -6.346 -8.848 3.748 1.00 98.62 174 GLU A CA 1
ATOM 1347 C C . GLU A 1 174 ? -5.577 -9.762 4.696 1.00 98.62 174 GLU A C 1
ATOM 1349 O O . GLU A 1 174 ? -5.972 -9.954 5.846 1.00 98.62 174 GLU A O 1
ATOM 1354 N N . GLN A 1 175 ? -4.443 -10.299 4.241 1.00 98.38 175 GLN A N 1
ATOM 1355 C CA . GLN A 1 175 ? -3.604 -11.176 5.058 1.00 98.38 175 GLN A CA 1
ATOM 1356 C C . GLN A 1 175 ? -3.133 -10.469 6.331 1.00 98.38 175 GLN A C 1
ATOM 1358 O O . GLN A 1 175 ? -3.146 -11.054 7.414 1.00 98.38 175 GLN A O 1
ATOM 1363 N N . PHE A 1 176 ? -2.772 -9.191 6.222 1.00 98.31 176 PHE A N 1
ATOM 1364 C CA . PHE A 1 176 ? -2.349 -8.374 7.348 1.00 98.31 176 PHE A CA 1
ATOM 1365 C C . PHE A 1 176 ? -3.496 -8.127 8.339 1.00 98.31 176 PHE A C 1
ATOM 1367 O O . PHE A 1 176 ? -3.293 -8.284 9.542 1.00 98.31 176 PHE A O 1
ATOM 1374 N N . LYS A 1 177 ? -4.718 -7.833 7.865 1.00 98.50 177 LYS A N 1
ATOM 1375 C CA . LYS A 1 177 ? -5.922 -7.746 8.713 1.00 98.50 177 LYS A CA 1
ATOM 1376 C C . LYS A 1 177 ? -6.155 -9.048 9.475 1.00 98.50 177 LYS A C 1
ATOM 1378 O O . LYS A 1 177 ? -6.321 -9.013 10.692 1.00 98.50 177 LYS A O 1
ATOM 1383 N N . GLN A 1 178 ? -6.106 -10.192 8.793 1.00 98.44 178 GLN A N 1
ATOM 1384 C CA . GLN A 1 178 ? -6.264 -11.497 9.444 1.00 98.44 178 GLN A CA 1
ATOM 1385 C C . GLN A 1 178 ? -5.160 -11.753 10.478 1.00 98.44 178 GLN A C 1
ATOM 1387 O O . GLN A 1 178 ? -5.432 -12.222 11.584 1.00 98.44 178 GLN A O 1
ATOM 1392 N N . ALA A 1 179 ? -3.916 -11.378 10.169 1.00 97.75 179 ALA A N 1
ATOM 1393 C CA . ALA A 1 179 ? -2.804 -11.495 11.104 1.00 97.75 179 ALA A CA 1
ATOM 1394 C C . ALA A 1 179 ? -2.988 -10.618 12.353 1.00 97.75 179 ALA A C 1
ATOM 1396 O O . ALA A 1 179 ? -2.608 -11.053 13.440 1.00 97.75 179 ALA A O 1
ATOM 1397 N N . LEU A 1 180 ? -3.571 -9.421 12.221 1.00 98.12 180 LEU A N 1
ATOM 1398 C CA . LEU A 1 180 ? -3.906 -8.553 13.352 1.00 98.12 180 LEU A CA 1
ATOM 1399 C C . LEU A 1 180 ? -5.045 -9.129 14.192 1.00 98.12 180 LEU A C 1
ATOM 1401 O O . LEU A 1 180 ? -4.960 -9.117 15.417 1.00 98.12 180 LEU A O 1
ATOM 1405 N N . LEU A 1 181 ? -6.094 -9.651 13.559 1.00 98.19 181 LEU A N 1
ATOM 1406 C CA . LEU A 1 181 ? -7.254 -10.205 14.261 1.00 98.19 181 LEU A CA 1
ATOM 1407 C C . LEU A 1 181 ? -6.947 -11.532 14.963 1.00 98.19 181 LEU A C 1
ATOM 1409 O O . LEU A 1 181 ? -7.605 -11.855 15.946 1.00 98.19 181 LEU A O 1
ATOM 1413 N N . ASN A 1 182 ? -5.908 -12.256 14.541 1.00 97.88 182 ASN A N 1
ATOM 1414 C CA . ASN A 1 182 ? -5.465 -13.462 15.231 1.00 97.88 182 ASN A CA 1
ATOM 1415 C C . ASN A 1 182 ? -4.837 -13.132 16.610 1.00 97.88 182 ASN A C 1
ATOM 1417 O O . ASN A 1 182 ? -3.749 -12.543 16.661 1.00 97.88 182 ASN A O 1
ATOM 1421 N N . PRO A 1 183 ? -5.447 -13.557 17.737 1.00 96.69 183 PRO A N 1
ATOM 1422 C CA . PRO A 1 183 ? -4.957 -13.240 19.079 1.00 96.69 183 PRO A CA 1
ATOM 1423 C C . PRO A 1 183 ? -3.589 -13.861 19.401 1.00 96.69 183 PRO A C 1
ATOM 1425 O O . PRO A 1 183 ? -2.895 -13.360 20.286 1.00 96.69 183 PRO A O 1
ATOM 1428 N N . THR A 1 184 ? -3.147 -14.899 18.680 1.00 97.81 184 THR A N 1
ATOM 1429 C CA . THR A 1 184 ? -1.827 -15.515 18.905 1.00 97.81 184 THR A CA 1
ATOM 1430 C C . THR A 1 184 ? -0.678 -14.655 18.380 1.00 97.81 184 THR A C 1
ATOM 1432 O O . THR A 1 184 ? 0.463 -14.806 18.818 1.00 97.81 184 THR A O 1
ATOM 1435 N N . ASN A 1 185 ? -0.949 -13.708 17.477 1.00 96.81 185 ASN A N 1
ATOM 1436 C CA . ASN A 1 185 ? 0.066 -12.842 16.881 1.00 96.81 185 ASN A CA 1
ATOM 1437 C C . ASN A 1 185 ? 0.381 -11.632 17.779 1.00 96.81 185 ASN A C 1
ATOM 1439 O O . ASN A 1 185 ? 0.286 -10.471 17.383 1.00 96.81 185 ASN A O 1
ATOM 1443 N N . LEU A 1 186 ? 0.795 -11.890 19.019 1.00 95.94 186 LEU A N 1
ATOM 1444 C CA . LEU A 1 186 ? 0.961 -10.857 20.048 1.00 95.94 186 LEU A CA 1
ATOM 1445 C C . LEU A 1 186 ? 1.907 -9.721 19.631 1.00 95.94 186 LEU A C 1
ATOM 1447 O O . LEU A 1 186 ? 1.663 -8.558 19.954 1.00 95.94 186 LEU A O 1
ATOM 1451 N N . GLN A 1 187 ? 2.990 -10.032 18.912 1.00 93.12 187 GLN A N 1
ATOM 1452 C CA . GLN A 1 187 ? 3.969 -9.016 18.522 1.00 93.12 187 GLN A CA 1
ATOM 1453 C C . GLN A 1 187 ? 3.420 -8.027 17.488 1.00 93.12 187 GLN A C 1
ATOM 1455 O O . GLN A 1 187 ? 3.606 -6.822 17.661 1.00 93.12 187 GLN A O 1
ATOM 1460 N N . ILE A 1 188 ? 2.748 -8.510 16.437 1.00 94.25 188 ILE A N 1
ATOM 1461 C CA . ILE A 1 188 ? 2.221 -7.636 15.378 1.00 94.25 188 ILE A CA 1
ATOM 1462 C C . ILE A 1 188 ? 1.075 -6.775 15.912 1.00 94.25 188 ILE A C 1
ATOM 1464 O O . ILE A 1 188 ? 1.054 -5.575 15.655 1.00 94.25 188 ILE A O 1
ATOM 1468 N N . ARG A 1 189 ? 0.212 -7.349 16.765 1.00 96.69 189 ARG A N 1
ATOM 1469 C CA . ARG A 1 189 ? -0.876 -6.633 17.444 1.00 96.69 189 ARG A CA 1
ATOM 1470 C C . ARG A 1 189 ? -0.347 -5.480 18.293 1.00 96.69 189 ARG A C 1
ATOM 1472 O O . ARG A 1 189 ? -0.757 -4.341 18.101 1.00 96.69 189 ARG A O 1
ATOM 1479 N N . ARG A 1 190 ? 0.633 -5.744 19.166 1.00 94.31 190 ARG A N 1
ATOM 1480 C CA . ARG A 1 190 ? 1.243 -4.710 20.027 1.00 94.31 190 ARG A CA 1
ATOM 1481 C C . ARG A 1 190 ? 1.924 -3.595 19.232 1.00 94.31 190 ARG A C 1
ATOM 1483 O O . ARG A 1 190 ? 1.885 -2.439 19.648 1.00 94.31 190 ARG A O 1
ATOM 1490 N N . ARG A 1 191 ? 2.593 -3.930 18.121 1.00 92.06 191 ARG A N 1
ATOM 1491 C CA . ARG A 1 191 ? 3.238 -2.930 17.250 1.00 92.06 191 ARG A CA 1
ATOM 1492 C C . ARG A 1 191 ? 2.200 -2.071 16.542 1.00 92.06 191 ARG A C 1
ATOM 1494 O O . ARG A 1 191 ? 2.326 -0.851 16.564 1.00 92.06 191 ARG A O 1
ATOM 1501 N N . PHE A 1 192 ? 1.177 -2.706 15.976 1.00 95.75 192 PHE A N 1
ATOM 1502 C CA . PHE A 1 192 ? 0.068 -2.022 15.328 1.00 95.75 192 PHE A CA 1
ATOM 1503 C C . PHE A 1 192 ? -0.631 -1.058 16.281 1.00 95.75 192 PHE A C 1
ATOM 1505 O O . PHE A 1 192 ? -0.716 0.125 15.975 1.00 95.75 192 PHE A O 1
ATOM 1512 N N . GLU A 1 193 ? -1.046 -1.530 17.456 1.00 95.38 193 GLU A N 1
ATOM 1513 C CA . GLU A 1 193 ? -1.772 -0.709 18.424 1.00 95.38 193 GLU A CA 1
ATOM 1514 C C . GLU A 1 193 ? -0.965 0.521 18.851 1.00 95.38 193 GLU A C 1
ATOM 1516 O O . GLU A 1 193 ? -1.442 1.647 18.746 1.00 95.38 193 GLU A O 1
ATOM 1521 N N . ARG A 1 194 ? 0.313 0.334 19.203 1.00 92.12 194 ARG A N 1
ATOM 1522 C CA . ARG A 1 194 ? 1.214 1.447 19.533 1.00 92.12 194 ARG A CA 1
ATOM 1523 C C . ARG A 1 194 ? 1.338 2.453 18.386 1.00 92.12 194 ARG A C 1
ATOM 1525 O O . ARG A 1 194 ? 1.428 3.662 18.610 1.00 92.12 194 ARG A O 1
ATOM 1532 N N . ARG A 1 195 ? 1.417 1.961 17.149 1.00 90.25 195 ARG A N 1
ATOM 1533 C CA . ARG A 1 195 ? 1.567 2.812 15.967 1.00 90.25 195 ARG A CA 1
ATOM 1534 C C . ARG A 1 195 ? 0.287 3.591 15.668 1.00 90.25 195 ARG A C 1
ATOM 1536 O O . ARG A 1 195 ? 0.372 4.777 15.360 1.00 90.25 195 ARG A O 1
ATOM 1543 N N . PHE A 1 196 ? -0.860 2.937 15.796 1.00 92.94 196 PHE A N 1
ATOM 1544 C CA . PHE A 1 196 ? -2.171 3.543 15.630 1.00 92.94 196 PHE A CA 1
ATOM 1545 C C . PHE A 1 196 ? -2.400 4.645 16.674 1.00 92.94 196 PHE A C 1
ATOM 1547 O O . PHE A 1 196 ? -2.695 5.780 16.313 1.00 92.94 196 PHE A O 1
ATOM 1554 N N . ASP A 1 197 ? -2.134 4.356 17.951 1.00 91.81 197 ASP A N 1
ATOM 1555 C CA . ASP A 1 197 ? -2.373 5.285 19.065 1.00 91.81 197 ASP A CA 1
ATOM 1556 C C . ASP A 1 197 ? -1.433 6.506 19.056 1.00 91.81 197 ASP A C 1
ATOM 1558 O O . ASP A 1 197 ? -1.760 7.556 19.601 1.00 91.81 197 ASP A O 1
ATOM 1562 N N . SER A 1 198 ? -0.275 6.408 18.390 1.00 87.44 198 SER A N 1
ATOM 1563 C CA . SER A 1 198 ? 0.628 7.549 18.146 1.00 87.44 198 SER A CA 1
ATOM 1564 C C . SER A 1 198 ? 0.252 8.378 16.905 1.00 87.44 198 SER A C 1
ATOM 1566 O O . SER A 1 198 ? 1.014 9.255 16.484 1.00 87.44 198 SER A O 1
ATOM 1568 N N . GLY A 1 199 ? -0.900 8.099 16.284 1.00 80.94 199 GLY A N 1
ATOM 1569 C CA . GLY A 1 199 ? -1.423 8.834 15.129 1.00 80.94 199 GLY A CA 1
ATOM 1570 C C . GLY A 1 199 ? -0.551 8.709 13.882 1.00 80.94 199 GLY A C 1
ATOM 1571 O O . GLY A 1 199 ? -0.491 9.626 13.069 1.00 80.94 199 GLY A O 1
ATOM 1572 N N . PHE A 1 200 ? 0.213 7.622 13.765 1.00 69.75 200 PHE A N 1
ATOM 1573 C CA . PHE A 1 200 ? 1.236 7.455 12.736 1.00 69.75 200 PHE A CA 1
ATOM 1574 C C . PHE A 1 200 ? 2.270 8.609 12.655 1.00 69.75 200 PHE A C 1
ATOM 1576 O O . PHE A 1 200 ? 3.007 8.730 11.671 1.00 69.75 200 PHE A O 1
ATOM 1583 N N . THR A 1 201 ? 2.435 9.410 13.708 1.00 56.56 201 THR A N 1
ATOM 1584 C CA . THR A 1 201 ? 3.443 10.481 13.752 1.00 56.56 201 THR A CA 1
ATOM 1585 C C . THR A 1 201 ? 4.837 9.915 14.044 1.00 56.56 201 THR A C 1
ATOM 1587 O O . THR A 1 201 ? 4.978 8.838 14.625 1.00 56.56 201 THR A O 1
ATOM 1590 N N . ARG A 1 202 ? 5.900 10.578 13.570 1.00 49.41 202 ARG A N 1
ATOM 1591 C CA . ARG A 1 202 ? 7.289 10.204 13.920 1.00 49.41 202 ARG A CA 1
ATOM 1592 C C . ARG A 1 202 ? 7.727 10.768 15.267 1.00 49.41 202 ARG A C 1
ATOM 1594 O O . ARG A 1 202 ? 8.793 10.402 15.757 1.00 49.41 202 ARG A O 1
ATOM 1601 N N . GLU A 1 203 ? 6.931 11.661 15.834 1.00 40.69 203 GLU A N 1
ATOM 1602 C CA . GLU A 1 203 ? 7.226 12.280 17.111 1.00 40.69 203 GLU A CA 1
ATOM 1603 C C . GLU A 1 203 ? 6.703 11.393 18.244 1.00 40.69 203 GLU A C 1
ATOM 1605 O O . GLU A 1 203 ? 5.640 10.782 18.117 1.00 40.69 203 GLU A O 1
ATOM 1610 N N . PRO A 1 204 ? 7.445 11.266 19.355 1.00 36.09 204 PRO A N 1
ATOM 1611 C CA . PRO A 1 204 ? 6.881 10.661 20.549 1.00 36.09 204 PRO A CA 1
ATOM 1612 C C . PRO A 1 204 ? 5.629 11.453 20.965 1.00 36.09 204 PRO A C 1
ATOM 1614 O O . PRO A 1 204 ? 5.614 12.674 20.790 1.00 36.09 204 PRO A O 1
ATOM 1617 N N . PRO A 1 205 ? 4.599 10.802 21.537 1.00 38.72 205 PRO A N 1
ATOM 1618 C CA . PRO A 1 205 ? 3.452 11.512 22.086 1.00 38.72 205 PRO A CA 1
ATOM 1619 C C . PRO A 1 205 ? 3.957 12.527 23.120 1.00 38.72 205 PRO A C 1
ATOM 1621 O O . PRO A 1 205 ? 4.496 12.154 24.156 1.00 38.72 205 PRO A O 1
ATOM 1624 N N . ASN A 1 206 ? 3.871 13.799 22.732 1.00 42.72 206 ASN A N 1
ATOM 1625 C CA . ASN A 1 206 ? 4.145 15.040 23.449 1.00 42.72 206 ASN A CA 1
ATOM 1626 C C . ASN A 1 206 ? 4.953 14.934 24.764 1.00 42.72 206 ASN A C 1
ATOM 1628 O O . ASN A 1 206 ? 4.441 14.521 25.806 1.00 42.72 206 ASN A O 1
ATOM 1632 N N . LYS A 1 207 ? 6.160 15.524 24.779 1.00 38.78 207 LYS A N 1
ATOM 1633 C CA . LYS A 1 207 ? 6.567 16.276 25.975 1.00 38.78 207 LYS A CA 1
ATOM 1634 C C . LYS A 1 207 ? 5.491 17.337 26.158 1.00 38.78 207 LYS A C 1
ATOM 1636 O O . LYS A 1 207 ? 5.412 18.248 25.343 1.00 38.78 207 LYS A O 1
ATOM 1641 N N . ALA A 1 208 ? 4.647 17.167 27.174 1.00 36.56 208 ALA A N 1
ATOM 1642 C CA . ALA A 1 208 ? 3.658 18.151 27.582 1.00 36.56 208 ALA A CA 1
ATOM 1643 C C . ALA A 1 208 ? 4.219 19.568 27.414 1.00 36.56 208 ALA A C 1
ATOM 1645 O O . ALA A 1 208 ? 5.364 19.819 27.801 1.00 36.56 208 ALA A O 1
ATOM 1646 N N . LEU A 1 209 ? 3.411 20.460 26.832 1.00 40.03 209 LEU A N 1
ATOM 1647 C CA . LEU A 1 209 ? 3.616 21.902 26.880 1.00 40.03 209 LEU A CA 1
ATOM 1648 C C . LEU A 1 209 ? 3.999 22.287 28.313 1.00 40.03 209 LEU A C 1
ATOM 1650 O O . LEU A 1 209 ? 3.140 22.433 29.179 1.00 40.03 209 LEU A O 1
ATOM 1654 N N . GLN A 1 210 ? 5.296 22.429 28.576 1.00 34.44 210 GLN A N 1
ATOM 1655 C CA . GLN A 1 210 ? 5.742 23.124 29.764 1.00 34.44 210 GLN A CA 1
ATOM 1656 C C . GLN A 1 210 ? 5.426 24.598 29.513 1.00 34.44 210 GLN A C 1
ATOM 1658 O O . GLN A 1 210 ? 5.844 25.132 28.477 1.00 34.44 210 GLN A O 1
ATOM 1663 N N . PRO A 1 211 ? 4.675 25.269 30.399 1.00 36.62 211 PRO A N 1
ATOM 1664 C CA . PRO A 1 211 ? 4.478 26.699 30.275 1.00 36.62 211 PRO A CA 1
ATOM 1665 C C . PRO A 1 211 ? 5.853 27.365 30.283 1.00 36.62 211 PRO A C 1
ATOM 1667 O O . PRO A 1 211 ? 6.675 27.128 31.168 1.00 36.62 211 PRO A O 1
ATOM 1670 N N . SER A 1 212 ? 6.110 28.171 29.254 1.00 39.19 212 SER A N 1
ATOM 1671 C CA . SER A 1 212 ? 7.308 28.994 29.144 1.00 39.19 212 SER A CA 1
ATOM 1672 C C . SER A 1 212 ? 7.455 29.828 30.418 1.00 39.19 212 SER A C 1
ATOM 1674 O O . SER A 1 212 ? 6.755 30.823 30.604 1.00 39.19 212 SER A O 1
ATOM 1676 N N . SER A 1 213 ? 8.381 29.442 31.297 1.00 38.84 213 SER A N 1
ATOM 1677 C CA . SER A 1 213 ? 8.852 30.292 32.385 1.00 38.84 213 SER A CA 1
ATOM 1678 C C . SER A 1 213 ? 9.705 31.404 31.773 1.00 38.84 213 SER A C 1
ATOM 1680 O O . SER A 1 213 ? 10.939 31.366 31.769 1.00 38.84 213 SER A O 1
ATOM 1682 N N . ARG A 1 214 ? 9.040 32.390 31.174 1.00 36.44 214 ARG A N 1
ATOM 1683 C CA . ARG A 1 214 ? 9.679 33.608 30.692 1.00 36.44 214 ARG A CA 1
ATOM 1684 C C . ARG A 1 214 ? 10.027 34.453 31.917 1.00 36.44 214 ARG A C 1
ATOM 1686 O O . ARG A 1 214 ? 9.212 35.222 32.412 1.00 36.44 214 ARG A O 1
ATOM 1693 N N . ALA A 1 215 ? 11.243 34.277 32.425 1.00 39.84 215 ALA A N 1
ATOM 1694 C CA . ALA A 1 215 ? 11.815 35.180 33.416 1.00 39.84 215 ALA A CA 1
ATOM 1695 C C . ALA A 1 215 ? 11.889 36.612 32.834 1.00 39.84 215 ALA A C 1
ATOM 1697 O O . ALA A 1 215 ? 12.255 36.777 31.662 1.00 39.84 215 ALA A O 1
ATOM 1698 N N . PRO A 1 216 ? 11.553 37.660 33.606 1.00 40.03 216 PRO A N 1
ATOM 1699 C CA . PRO A 1 216 ? 11.565 39.030 33.110 1.00 40.03 216 PRO A CA 1
ATOM 1700 C C . PRO A 1 216 ? 12.997 39.502 32.824 1.00 40.03 216 PRO A C 1
ATOM 1702 O O . PRO A 1 216 ? 13.878 39.479 33.687 1.00 40.03 216 PRO A O 1
ATOM 1705 N N . ARG A 1 217 ? 13.228 39.968 31.589 1.00 41.31 217 ARG A N 1
ATOM 1706 C CA . ARG A 1 217 ? 14.458 40.663 31.185 1.00 41.31 217 ARG A CA 1
ATOM 1707 C C . ARG A 1 217 ? 14.573 41.974 31.969 1.00 41.31 217 ARG A C 1
ATOM 1709 O O . ARG A 1 217 ? 13.821 42.912 31.721 1.00 41.31 217 ARG A O 1
ATOM 1716 N N . LYS A 1 218 ? 15.551 42.048 32.874 1.00 43.38 218 LYS A N 1
ATOM 1717 C CA . LYS A 1 218 ? 16.007 43.304 33.484 1.00 43.38 218 LYS A CA 1
ATOM 1718 C C . LYS A 1 218 ? 16.530 44.239 32.389 1.00 43.38 218 LYS A C 1
ATOM 1720 O O . LYS A 1 218 ? 17.445 43.881 31.647 1.00 43.38 218 LYS A O 1
ATOM 1725 N N . GLY A 1 219 ? 15.933 45.424 32.292 1.00 38.19 219 GLY A N 1
ATOM 1726 C CA . GLY A 1 219 ? 16.400 46.501 31.429 1.00 38.19 219 GLY A CA 1
ATOM 1727 C C . GLY A 1 219 ? 17.776 47.012 31.860 1.00 38.19 219 GLY A C 1
ATOM 1728 O O . GLY A 1 219 ? 18.058 47.142 33.050 1.00 38.19 219 GLY A O 1
ATOM 1729 N N . LYS A 1 220 ? 18.625 47.324 30.878 1.00 40.44 220 LYS A N 1
ATOM 1730 C CA . LYS A 1 220 ? 19.780 48.212 31.048 1.00 40.44 220 LYS A CA 1
ATOM 1731 C C . LYS A 1 220 ? 19.563 49.456 30.174 1.00 40.44 220 LYS A C 1
ATOM 1733 O O . LYS A 1 220 ? 19.173 49.295 29.015 1.00 40.44 220 LYS A O 1
ATOM 1738 N N . PRO A 1 221 ? 19.782 50.673 30.699 1.00 45.78 221 PRO A N 1
ATOM 1739 C CA . PRO A 1 221 ? 19.524 51.910 29.971 1.00 45.78 221 PRO A CA 1
ATOM 1740 C C . PRO A 1 221 ? 20.617 52.223 28.938 1.00 45.78 221 PRO A C 1
ATOM 1742 O O . PRO A 1 221 ? 21.801 51.972 29.162 1.00 45.78 221 PRO A O 1
ATOM 1745 N N . LYS A 1 222 ? 20.192 52.796 27.803 1.00 42.69 222 LYS A N 1
ATOM 1746 C CA . LYS A 1 222 ? 21.045 53.341 26.738 1.00 42.69 222 LYS A CA 1
ATOM 1747 C C . LYS A 1 222 ? 21.707 54.643 27.205 1.00 42.69 222 LYS A C 1
ATOM 1749 O O . LYS A 1 222 ? 21.016 55.620 27.481 1.00 42.69 222 LYS A O 1
ATOM 1754 N N . GLY A 1 223 ? 23.038 54.659 27.229 1.00 40.50 223 GLY A N 1
ATOM 1755 C CA . GLY A 1 223 ? 23.863 55.855 27.395 1.00 40.50 223 GLY A CA 1
ATOM 1756 C C . GLY A 1 223 ? 24.339 56.410 26.048 1.00 40.50 223 GLY A C 1
ATOM 1757 O O . GLY A 1 223 ? 25.107 55.759 25.352 1.00 40.50 223 GLY A O 1
ATOM 1758 N N . ARG A 1 224 ? 23.798 57.586 25.713 1.00 42.66 224 ARG A N 1
ATOM 1759 C CA . ARG A 1 224 ? 24.338 58.754 24.983 1.00 42.66 224 ARG A CA 1
ATOM 1760 C C . ARG A 1 224 ? 25.503 58.634 23.968 1.00 42.66 224 ARG A C 1
ATOM 1762 O O . ARG A 1 224 ? 26.629 58.306 24.314 1.00 42.66 224 ARG A O 1
ATOM 1769 N N . THR A 1 225 ? 25.154 59.065 22.746 1.00 42.91 225 THR A N 1
ATOM 1770 C CA . THR A 1 225 ? 25.809 60.045 21.841 1.00 42.91 225 THR A CA 1
ATOM 1771 C C . THR A 1 225 ? 27.320 59.975 21.581 1.00 42.91 225 THR A C 1
ATOM 1773 O O . THR A 1 225 ? 28.135 60.258 22.451 1.00 42.91 225 THR A O 1
ATOM 1776 N N . ARG A 1 226 ? 27.670 59.764 20.303 1.00 45.94 226 ARG A N 1
ATOM 1777 C CA . ARG A 1 226 ? 28.948 60.165 19.699 1.00 45.94 226 ARG A CA 1
ATOM 1778 C C . ARG A 1 226 ? 28.698 61.273 18.676 1.00 45.94 226 ARG A C 1
ATOM 1780 O O . ARG A 1 226 ? 27.772 61.179 17.876 1.00 45.94 226 ARG A O 1
ATOM 1787 N N . GLU A 1 227 ? 29.527 62.302 18.776 1.00 43.84 227 GLU A N 1
ATOM 1788 C CA . GLU A 1 227 ? 29.609 63.488 17.928 1.00 43.84 227 GLU A CA 1
ATOM 1789 C C . GLU A 1 227 ? 29.999 63.142 16.485 1.00 43.84 227 GLU A C 1
ATOM 1791 O O . GLU A 1 227 ? 30.803 62.239 16.244 1.00 43.84 227 GLU A O 1
ATOM 1796 N N . ALA A 1 228 ? 29.447 63.902 15.539 1.00 45.94 228 ALA A N 1
ATOM 1797 C CA . ALA A 1 228 ? 29.873 63.935 14.149 1.00 45.94 228 ALA A CA 1
ATOM 1798 C C . ALA A 1 228 ? 30.976 64.993 13.968 1.00 45.94 228 ALA A C 1
ATOM 1800 O O . ALA A 1 228 ? 30.853 66.119 14.449 1.00 45.94 228 ALA A O 1
ATOM 1801 N N . ARG A 1 229 ? 32.038 64.626 13.246 1.00 48.03 229 ARG A N 1
ATOM 1802 C CA . ARG A 1 229 ? 32.951 65.542 12.552 1.00 48.03 229 ARG A CA 1
ATOM 1803 C C . ARG A 1 229 ? 32.917 65.162 11.074 1.00 48.03 229 ARG A C 1
ATOM 1805 O O . ARG A 1 229 ? 33.090 63.980 10.776 1.00 48.03 229 ARG A O 1
ATOM 1812 N N . GLY A 1 230 ? 32.737 66.155 10.207 1.00 43.03 230 GLY A N 1
ATOM 1813 C CA . GLY A 1 230 ? 32.730 66.027 8.749 1.00 43.03 230 GLY A CA 1
ATOM 1814 C C . GLY A 1 230 ? 31.492 66.658 8.155 1.00 43.03 230 GLY A C 1
ATOM 1815 O O . GLY A 1 230 ? 30.527 65.898 7.945 1.00 43.03 230 GLY A O 1
#

pLDDT: mean 85.43, std 18.34, range [34.44, 98.69]